Protein AF-A0A183KCW8-F1 (afdb_monomer_lite)

Secondary structure (DSSP, 8-state):
-HHHH-TT--SPP---SEEEGGGHHHHHHHTT----HHHHHHHHHHHHTTTHHHHS----EEEHHHHHHHHHHHS-SSPPPHHHHHHHHHHHHHHHHHHHTTS----------------EEHHHHHHHHHHSSS---HHHHHHHHHHHTTSSPSS-TTT--S---HHHHHHHHHHHHTSEE-HHHIIIIIS------TT---TTTHHHHHHHHHHHS-TTSHHHHHHTTSS--------

Structure (mmCIF, N/CA/C/O backbone):
data_AF-A0A183KCW8-F1
#
_entry.id   AF-A0A183KCW8-F1
#
loop_
_atom_site.group_PDB
_atom_site.id
_atom_site.type_symbol
_atom_site.label_atom_id
_atom_site.label_alt_id
_atom_site.label_comp_id
_atom_site.label_asym_id
_atom_site.label_entity_id
_atom_site.label_seq_id
_atom_site.pdbx_PDB_ins_code
_atom_site.Cartn_x
_atom_site.Cartn_y
_atom_site.Cartn_z
_atom_site.occupancy
_atom_site.B_iso_or_equiv
_atom_site.auth_seq_id
_atom_site.auth_comp_id
_atom_site.auth_asym_id
_atom_site.auth_atom_id
_atom_site.pdbx_PDB_model_num
ATOM 1 N N . MET A 1 1 ? -5.540 -12.706 14.000 1.00 61.19 1 MET A N 1
ATOM 2 C CA . MET A 1 1 ? -5.312 -13.917 14.833 1.00 61.19 1 MET A CA 1
ATOM 3 C C . MET A 1 1 ? -3.946 -14.545 14.579 1.00 61.19 1 MET A C 1
ATOM 5 O O . MET A 1 1 ? -3.167 -14.569 15.515 1.00 61.19 1 MET A O 1
ATOM 9 N N . ILE A 1 2 ? -3.609 -14.990 13.356 1.00 74.81 2 ILE A N 1
ATOM 10 C CA . ILE A 1 2 ? -2.246 -15.496 13.066 1.00 74.81 2 ILE A CA 1
ATOM 11 C C . ILE A 1 2 ? -1.206 -14.371 13.166 1.00 74.81 2 ILE A C 1
ATOM 13 O O . ILE A 1 2 ? -0.212 -14.546 13.854 1.00 74.81 2 ILE A O 1
ATOM 17 N N . ARG A 1 3 ? -1.480 -13.188 12.604 1.00 74.12 3 ARG A N 1
ATOM 18 C CA . ARG A 1 3 ? -0.583 -12.019 12.719 1.00 74.12 3 ARG A CA 1
ATOM 19 C C . ARG A 1 3 ? -0.443 -11.489 14.151 1.00 74.12 3 ARG A C 1
ATOM 21 O O . ARG A 1 3 ? 0.625 -11.071 14.566 1.00 74.12 3 ARG A O 1
ATOM 28 N N . THR A 1 4 ? -1.521 -11.567 14.928 1.00 74.69 4 THR A N 1
ATOM 29 C CA . THR A 1 4 ? -1.576 -11.028 16.295 1.00 74.69 4 THR A CA 1
ATOM 30 C C . THR A 1 4 ? -0.976 -11.972 17.346 1.00 74.69 4 THR A C 1
ATOM 32 O O . THR A 1 4 ? -0.390 -11.506 18.316 1.00 74.69 4 THR A O 1
ATOM 35 N N . GLN A 1 5 ? -1.142 -13.293 17.193 1.00 77.94 5 GLN A N 1
ATOM 36 C CA . GLN A 1 5 ? -0.618 -14.293 18.139 1.00 77.94 5 GLN A CA 1
ATOM 37 C C . GLN A 1 5 ? 0.675 -14.961 17.645 1.00 77.94 5 GLN A C 1
ATOM 39 O O . GLN A 1 5 ? 1.424 -15.497 18.451 1.00 77.94 5 GLN A O 1
ATOM 44 N N . GLY A 1 6 ? 0.966 -14.901 16.346 1.00 77.81 6 GLY A N 1
ATOM 45 C CA . GLY A 1 6 ? 2.076 -15.598 15.706 1.00 77.81 6 GLY A CA 1
ATOM 46 C C . GLY A 1 6 ? 1.709 -17.020 15.274 1.00 77.81 6 GLY A C 1
ATOM 47 O O . GLY A 1 6 ? 0.895 -17.704 15.901 1.00 77.81 6 GLY A O 1
ATOM 48 N N . ILE A 1 7 ? 2.337 -17.488 14.193 1.00 77.75 7 ILE A N 1
ATOM 49 C CA . ILE A 1 7 ? 2.096 -18.824 13.625 1.00 77.75 7 ILE A CA 1
ATOM 50 C C . ILE A 1 7 ? 2.566 -19.960 14.551 1.00 77.75 7 ILE A C 1
ATOM 52 O O . ILE A 1 7 ? 1.948 -21.021 14.584 1.00 77.75 7 ILE A O 1
ATOM 56 N N . CYS A 1 8 ? 3.601 -19.706 15.358 1.00 78.88 8 CYS A N 1
ATOM 57 C CA . CYS A 1 8 ? 4.202 -20.667 16.289 1.00 78.88 8 CYS A CA 1
ATOM 58 C C . CYS A 1 8 ? 3.611 -20.622 17.711 1.00 78.88 8 CYS A C 1
ATOM 60 O O . CYS A 1 8 ? 4.167 -21.231 18.626 1.00 78.88 8 CYS A O 1
ATOM 62 N N . CYS A 1 9 ? 2.528 -19.873 17.936 1.00 81.50 9 CYS A N 1
ATOM 63 C CA . CYS A 1 9 ? 1.908 -19.775 19.254 1.00 81.50 9 CYS A CA 1
ATOM 64 C C . CYS A 1 9 ? 1.233 -21.097 19.643 1.00 81.50 9 CYS A C 1
ATOM 66 O O . CYS A 1 9 ? 0.397 -21.613 18.901 1.00 81.50 9 CYS A O 1
ATOM 68 N N . MET A 1 10 ? 1.596 -21.623 20.817 1.00 86.06 10 MET A N 1
ATOM 69 C CA . MET A 1 10 ? 0.995 -22.830 21.402 1.00 86.06 10 MET A CA 1
ATOM 70 C C . MET A 1 10 ? -0.155 -22.514 22.368 1.00 86.06 10 MET A C 1
ATOM 72 O O . MET A 1 10 ? -0.809 -23.434 22.857 1.00 86.06 10 MET A O 1
ATOM 76 N N . ASP A 1 11 ? -0.397 -21.231 22.653 1.00 83.56 11 ASP A N 1
ATOM 77 C CA . ASP A 1 11 ? -1.509 -20.804 23.498 1.00 83.56 11 ASP A CA 1
ATOM 78 C C . ASP A 1 11 ? -2.847 -20.964 22.763 1.00 83.56 11 ASP A C 1
ATOM 80 O O . ASP A 1 11 ? -2.920 -20.986 21.530 1.00 83.56 11 ASP A O 1
ATOM 84 N N . GLU A 1 12 ? -3.939 -21.036 23.528 1.00 85.19 12 GLU A N 1
ATOM 85 C CA . GLU A 1 12 ? -5.281 -21.066 22.953 1.00 85.19 12 GLU A CA 1
ATOM 86 C C . GLU A 1 12 ? -5.525 -19.843 22.060 1.00 85.19 12 GLU A C 1
ATOM 88 O O . GLU A 1 12 ? -5.305 -18.680 22.432 1.00 85.19 12 GLU A O 1
ATOM 93 N N . ARG A 1 13 ? -6.001 -20.111 20.843 1.00 82.50 13 ARG A N 1
ATOM 94 C CA . ARG A 1 13 ? -6.244 -19.052 19.874 1.00 82.50 13 ARG A CA 1
ATOM 95 C C . ARG A 1 13 ? -7.461 -18.225 20.266 1.00 82.50 13 ARG A C 1
ATOM 97 O O . ARG A 1 13 ? -8.570 -18.743 20.390 1.00 82.50 13 ARG A O 1
ATOM 104 N N . LYS A 1 14 ? -7.254 -16.917 20.411 1.00 77.31 14 LYS A N 1
ATOM 105 C CA . LYS A 1 14 ? -8.317 -15.973 20.758 1.00 77.31 14 LYS A CA 1
ATOM 106 C C . LYS A 1 14 ? -9.062 -15.587 19.489 1.00 77.31 14 LYS A C 1
ATOM 108 O O . LYS A 1 14 ? -8.559 -14.815 18.674 1.00 77.31 14 LYS A 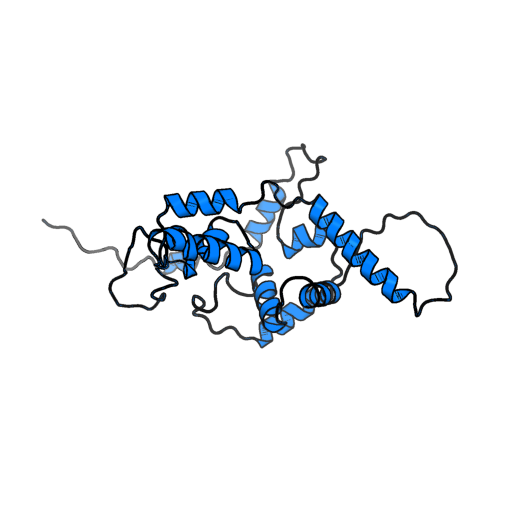O 1
ATOM 113 N N . THR A 1 15 ? -10.260 -16.138 19.330 1.00 79.50 15 TH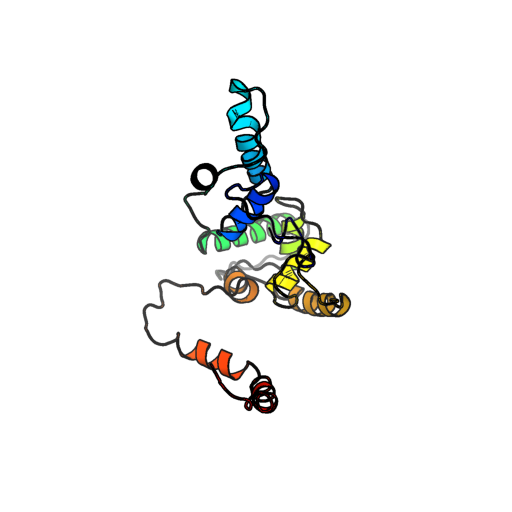R A N 1
ATOM 114 C CA . THR A 1 15 ? -11.204 -15.707 18.297 1.00 79.50 15 THR A CA 1
ATOM 115 C C . THR A 1 15 ? -12.071 -14.589 18.870 1.00 79.50 15 THR A C 1
ATOM 117 O O . THR A 1 15 ? -12.615 -14.719 19.964 1.00 79.50 15 THR A O 1
ATOM 120 N N . SER A 1 16 ? -12.152 -13.468 18.158 1.00 78.56 16 SER A N 1
ATOM 121 C CA . SER A 1 16 ? -13.053 -12.360 18.478 1.00 78.56 16 SER A CA 1
ATOM 122 C C . SER A 1 16 ? -13.920 -12.054 17.262 1.00 78.56 16 SER A C 1
ATOM 124 O O . SER A 1 16 ? -13.516 -12.323 16.130 1.00 78.56 16 SER A O 1
ATOM 126 N N . PHE A 1 17 ? -15.100 -11.484 17.503 1.00 84.69 17 PHE A N 1
ATOM 127 C CA . PHE A 1 17 ? -15.945 -10.889 16.462 1.00 84.69 17 PHE A CA 1
ATOM 128 C C . PHE A 1 17 ? -15.540 -9.441 16.138 1.00 84.69 17 PHE A C 1
ATOM 130 O O . PHE A 1 17 ? -16.105 -8.836 15.230 1.00 84.69 17 PHE A O 1
ATOM 137 N N . THR A 1 18 ? -14.557 -8.908 16.868 1.00 88.81 18 THR A N 1
ATOM 138 C CA . THR A 1 18 ? -13.999 -7.567 16.697 1.00 88.81 18 THR A CA 1
ATOM 139 C C . THR A 1 18 ? -12.640 -7.610 16.003 1.00 88.81 18 THR A C 1
ATOM 141 O O . THR A 1 18 ? -11.880 -8.578 16.117 1.00 88.81 18 THR A O 1
ATOM 144 N N . ILE A 1 19 ? -12.327 -6.540 15.277 1.00 89.25 19 ILE A N 1
ATOM 145 C CA . ILE A 1 19 ? -11.052 -6.335 14.591 1.00 89.25 19 ILE A CA 1
ATOM 146 C C . ILE A 1 19 ? -10.304 -5.214 15.326 1.00 89.25 19 ILE A C 1
ATOM 148 O O . ILE A 1 19 ? -10.856 -4.122 15.475 1.00 89.25 19 ILE A O 1
ATOM 152 N N . PRO A 1 20 ? -9.062 -5.430 15.791 1.00 90.38 20 PRO A N 1
ATOM 153 C CA . PRO A 1 20 ? -8.268 -4.360 16.385 1.00 90.38 20 PRO A CA 1
ATOM 154 C C . PRO A 1 20 ? -7.847 -3.344 15.314 1.00 90.38 20 PRO A C 1
ATOM 156 O O . PRO A 1 20 ? -7.546 -3.713 14.177 1.00 90.38 20 PRO A O 1
ATOM 159 N N . ILE A 1 21 ? -7.767 -2.061 15.682 1.00 91.12 21 ILE A N 1
ATOM 160 C CA . ILE A 1 21 ? -7.476 -0.975 14.725 1.00 91.12 21 ILE A CA 1
ATOM 161 C C . ILE A 1 21 ? -6.137 -1.132 13.991 1.00 91.12 21 ILE A C 1
ATOM 163 O O . ILE A 1 21 ? -5.998 -0.686 12.858 1.00 91.12 21 ILE A O 1
ATOM 167 N N . THR A 1 22 ? -5.165 -1.806 14.608 1.00 88.88 22 THR A N 1
ATOM 168 C CA . THR A 1 22 ? -3.847 -2.074 14.018 1.00 88.88 22 THR A CA 1
ATOM 169 C C . THR A 1 22 ? -3.903 -3.064 12.856 1.00 88.88 22 THR A C 1
ATOM 171 O O . THR A 1 22 ? -2.984 -3.099 12.048 1.00 88.88 22 THR A O 1
ATOM 174 N N . GLU A 1 23 ? -4.960 -3.877 12.764 1.00 89.56 23 GLU A N 1
ATOM 175 C CA . GLU A 1 23 ? -5.100 -4.906 11.726 1.00 89.56 23 GLU A CA 1
ATOM 176 C C . GLU A 1 23 ? -5.901 -4.422 10.507 1.00 89.56 23 GLU A C 1
ATOM 178 O O . GLU A 1 23 ? -5.877 -5.065 9.459 1.00 89.56 23 GLU A O 1
ATOM 183 N N . ILE A 1 24 ? -6.575 -3.269 10.608 1.00 91.44 24 ILE A N 1
ATOM 184 C CA . ILE A 1 24 ? -7.376 -2.668 9.529 1.00 91.44 24 ILE A CA 1
ATOM 185 C C . ILE A 1 24 ? -6.641 -2.625 8.181 1.00 91.44 24 ILE A C 1
ATOM 187 O O . ILE A 1 24 ? -7.209 -3.138 7.214 1.00 91.44 24 ILE A O 1
ATOM 191 N N . PRO A 1 25 ? -5.409 -2.080 8.064 1.00 92.25 25 PRO A N 1
ATOM 192 C CA . PRO A 1 25 ? -4.727 -2.016 6.770 1.00 92.25 25 PRO A CA 1
ATOM 193 C C . PRO A 1 25 ? -4.501 -3.400 6.155 1.00 92.25 25 PRO A C 1
ATOM 195 O O . PRO A 1 25 ? -4.620 -3.566 4.942 1.00 92.25 25 PRO A O 1
ATOM 198 N N . PHE A 1 26 ? -4.239 -4.420 6.973 1.00 89.38 26 PHE A N 1
ATOM 199 C CA . PHE A 1 26 ? -4.040 -5.781 6.481 1.00 89.38 26 PHE A CA 1
ATOM 200 C C . PHE A 1 26 ? -5.347 -6.411 5.997 1.00 89.38 26 PHE A C 1
ATOM 202 O O . PHE A 1 26 ? -5.348 -7.065 4.956 1.00 89.38 26 PHE A O 1
ATOM 209 N N . VAL A 1 27 ? -6.465 -6.184 6.696 1.00 90.56 27 VAL A N 1
ATOM 210 C CA . VAL A 1 27 ? -7.783 -6.667 6.246 1.00 90.56 27 VAL A CA 1
ATOM 211 C C . VAL A 1 27 ? -8.207 -5.964 4.952 1.00 90.56 27 VAL A C 1
ATOM 213 O O . VAL A 1 27 ? -8.696 -6.624 4.038 1.00 90.56 27 VAL A O 1
ATOM 216 N N . MET A 1 28 ? -7.961 -4.656 4.824 1.00 91.69 28 MET A N 1
ATOM 217 C CA . MET A 1 28 ? -8.212 -3.900 3.587 1.00 91.69 28 MET A CA 1
ATOM 218 C C . MET A 1 28 ? -7.456 -4.503 2.395 1.00 91.69 28 MET A C 1
ATOM 220 O O . MET A 1 28 ? -8.064 -4.820 1.367 1.00 91.69 28 MET A O 1
ATOM 224 N N . ARG A 1 29 ? -6.150 -4.746 2.574 1.00 90.38 29 ARG A N 1
ATOM 225 C CA . ARG A 1 29 ? -5.271 -5.352 1.561 1.00 90.38 29 ARG A CA 1
ATOM 226 C C . ARG A 1 29 ? -5.705 -6.777 1.209 1.00 90.38 29 ARG A C 1
ATOM 228 O O . ARG A 1 29 ? -5.719 -7.128 0.035 1.00 90.38 29 ARG A O 1
ATOM 235 N N . ALA A 1 30 ? -6.151 -7.567 2.188 1.00 88.75 30 ALA A N 1
ATOM 236 C CA . ALA A 1 30 ? -6.654 -8.925 1.961 1.00 88.75 30 ALA A CA 1
ATOM 237 C C . ALA A 1 30 ? -7.941 -8.972 1.113 1.00 88.75 30 ALA A C 1
ATOM 239 O O . ALA A 1 30 ? -8.178 -9.950 0.409 1.00 88.75 30 ALA A O 1
ATOM 240 N N . ILE A 1 31 ? -8.764 -7.919 1.156 1.00 89.38 31 ILE A N 1
ATOM 241 C CA . ILE A 1 31 ? -9.984 -7.787 0.336 1.00 89.38 31 ILE A CA 1
ATOM 242 C C . ILE A 1 31 ? -9.667 -7.180 -1.051 1.00 89.38 31 ILE A C 1
ATOM 244 O O . ILE A 1 31 ? -10.536 -7.104 -1.920 1.00 89.38 31 ILE A O 1
ATOM 248 N N . GLY A 1 32 ? -8.416 -6.773 -1.295 1.00 87.50 32 GLY A N 1
ATOM 249 C CA . GLY A 1 32 ? -7.961 -6.212 -2.569 1.00 87.50 32 GLY A CA 1
ATOM 250 C C . GLY A 1 32 ? -8.066 -4.689 -2.666 1.00 87.50 32 GLY A C 1
ATOM 251 O O . GLY A 1 32 ? -8.129 -4.154 -3.772 1.00 87.50 32 GLY A O 1
ATOM 252 N N . PHE A 1 33 ? -8.114 -3.978 -1.534 1.00 89.62 33 PHE A N 1
ATOM 253 C CA . PHE A 1 33 ? -7.937 -2.525 -1.492 1.00 89.62 33 PHE A CA 1
ATOM 254 C C . PHE A 1 33 ? -6.566 -2.180 -0.899 1.00 89.62 33 PHE A C 1
ATOM 256 O O . PHE A 1 33 ? -6.250 -2.589 0.215 1.00 89.62 33 PHE A O 1
ATOM 263 N N . TYR A 1 34 ? -5.762 -1.422 -1.645 1.00 89.56 34 TYR A N 1
ATOM 264 C CA . TYR A 1 34 ? -4.387 -1.070 -1.285 1.00 89.56 34 TYR A CA 1
ATOM 265 C C . TYR A 1 34 ? -4.287 0.436 -0.989 1.00 89.56 34 TYR A C 1
ATOM 267 O O . TYR A 1 34 ? -3.944 1.200 -1.889 1.00 89.56 34 TYR A O 1
ATOM 275 N N . PRO A 1 35 ? -4.642 0.873 0.234 1.00 90.69 35 PRO A N 1
ATOM 276 C CA . PRO A 1 35 ? -4.534 2.271 0.644 1.00 90.69 35 PRO A CA 1
ATOM 277 C C . PRO A 1 35 ? -3.069 2.695 0.812 1.00 90.69 35 PRO A C 1
ATOM 279 O O . PRO A 1 35 ? -2.234 1.889 1.238 1.00 90.69 35 PRO A O 1
ATOM 282 N N . THR A 1 36 ? -2.801 3.970 0.542 1.00 90.69 36 THR A N 1
ATOM 283 C CA . THR A 1 36 ? -1.556 4.665 0.917 1.00 90.69 36 THR A CA 1
ATOM 284 C C . THR A 1 36 ? -1.422 4.739 2.442 1.00 90.69 36 THR A C 1
ATOM 286 O O . THR A 1 36 ? -2.424 4.726 3.157 1.00 90.69 36 THR A O 1
ATOM 289 N N . GLU A 1 37 ? -0.212 4.843 2.979 1.00 90.75 37 GLU A N 1
ATOM 290 C CA . GLU A 1 37 ? 0.047 5.016 4.414 1.00 90.75 37 GLU A CA 1
ATOM 291 C C . GLU A 1 37 ? -0.654 6.263 4.983 1.00 90.75 37 GLU A C 1
ATOM 293 O O . GLU A 1 37 ? -1.192 6.222 6.090 1.00 90.75 37 GLU A O 1
ATOM 298 N N . ALA A 1 38 ? -0.763 7.342 4.200 1.00 91.25 38 ALA A N 1
ATOM 299 C CA . ALA A 1 38 ? -1.553 8.513 4.589 1.00 91.25 38 ALA A CA 1
ATOM 300 C C . ALA A 1 38 ? -3.060 8.196 4.710 1.00 91.25 38 ALA A C 1
ATOM 302 O O . ALA A 1 38 ? -3.727 8.638 5.648 1.00 91.25 38 ALA A O 1
ATOM 303 N N . GLU A 1 39 ? -3.618 7.416 3.780 1.00 91.94 39 GLU A N 1
ATOM 304 C CA . GLU A 1 39 ? -5.007 6.945 3.861 1.00 91.94 39 GLU A CA 1
ATOM 305 C C . GLU A 1 39 ? -5.208 5.963 5.019 1.00 91.94 39 GLU A C 1
ATOM 307 O O . GLU A 1 39 ? -6.230 6.029 5.702 1.00 91.94 39 GLU A O 1
ATOM 312 N N . VAL A 1 40 ? -4.235 5.088 5.288 1.00 93.31 40 VAL A N 1
ATOM 313 C CA . VAL A 1 40 ? -4.247 4.184 6.446 1.00 93.31 40 VAL A CA 1
ATOM 314 C C . VAL A 1 40 ? -4.304 4.979 7.745 1.00 93.31 40 VAL A C 1
ATOM 316 O O . VAL A 1 40 ? -5.152 4.691 8.592 1.00 93.31 40 VAL A O 1
ATOM 319 N N . GLU A 1 41 ? -3.465 6.003 7.898 1.00 93.06 41 GLU A N 1
ATOM 320 C CA . GLU A 1 41 ? -3.490 6.871 9.075 1.00 93.06 41 GLU A CA 1
ATOM 321 C C . GLU A 1 41 ? -4.848 7.569 9.222 1.00 93.06 41 GLU A C 1
ATOM 323 O O . GLU A 1 41 ? -5.422 7.586 10.315 1.00 93.06 41 GLU A O 1
ATOM 328 N N . ASN A 1 42 ? -5.410 8.082 8.125 1.00 93.00 42 ASN A N 1
ATOM 329 C CA . ASN A 1 42 ? -6.733 8.703 8.131 1.00 93.00 42 ASN A CA 1
ATOM 330 C C . ASN A 1 42 ? -7.834 7.719 8.551 1.00 93.00 42 ASN A C 1
ATOM 332 O O . ASN A 1 42 ? -8.650 8.061 9.407 1.00 93.00 42 ASN A O 1
ATOM 336 N N . MET A 1 43 ? -7.832 6.492 8.023 1.00 93.00 43 MET A N 1
ATOM 337 C CA . MET A 1 43 ? -8.782 5.437 8.398 1.00 93.00 43 MET A CA 1
ATOM 338 C C . MET A 1 43 ? -8.673 5.050 9.876 1.00 93.00 43 MET A C 1
ATOM 340 O O . MET A 1 43 ? -9.684 4.913 10.568 1.00 93.00 43 MET A O 1
ATOM 344 N N . ILE A 1 44 ? -7.445 4.890 10.379 1.00 93.19 44 ILE A N 1
ATOM 345 C CA . ILE A 1 44 ? -7.199 4.569 11.789 1.00 93.19 44 ILE A CA 1
ATOM 346 C C . ILE A 1 44 ? -7.681 5.718 12.677 1.00 93.19 44 ILE A C 1
ATOM 348 O O . ILE A 1 44 ? -8.338 5.472 13.689 1.00 93.19 44 ILE A O 1
ATOM 352 N N . ASN A 1 45 ? -7.393 6.965 12.302 1.00 92.38 45 ASN A N 1
ATOM 353 C CA . ASN A 1 45 ? -7.821 8.141 13.050 1.00 92.38 45 ASN A CA 1
ATOM 354 C C . ASN A 1 45 ? -9.348 8.296 13.042 1.00 92.38 45 ASN A C 1
ATOM 356 O O . ASN A 1 45 ? -9.930 8.513 14.105 1.00 92.38 45 ASN A O 1
ATOM 360 N N . GLU A 1 46 ? -10.015 8.113 11.902 1.00 91.81 46 GLU A N 1
ATOM 361 C CA . GLU A 1 46 ? -11.482 8.153 11.801 1.00 91.81 46 GLU A CA 1
ATOM 362 C C . GLU A 1 46 ? -12.138 7.227 12.833 1.00 91.81 46 GLU A C 1
ATOM 364 O O . GLU A 1 46 ? -13.024 7.639 13.584 1.00 91.81 46 GLU A O 1
ATOM 369 N N . ILE A 1 47 ? -11.640 5.997 12.946 1.00 91.75 47 ILE A N 1
ATOM 370 C CA . ILE A 1 47 ? -12.157 5.026 13.910 1.00 91.75 47 ILE A CA 1
ATOM 371 C C . ILE A 1 47 ? -11.763 5.375 15.336 1.00 91.75 47 ILE A C 1
ATOM 373 O O . ILE A 1 47 ? -12.615 5.371 16.229 1.00 91.75 47 ILE A O 1
ATOM 377 N N . LYS A 1 48 ? -10.486 5.685 15.564 1.00 91.06 48 LYS A N 1
ATOM 378 C CA . LYS A 1 48 ? -9.949 5.993 16.892 1.00 91.06 48 LYS A CA 1
ATOM 379 C C . LYS A 1 48 ? -10.728 7.125 17.558 1.00 91.06 48 LYS A C 1
ATOM 381 O O . LYS A 1 48 ? -10.988 7.051 18.761 1.00 91.06 48 LYS A O 1
ATOM 386 N N . TYR A 1 49 ? -11.121 8.132 16.776 1.00 90.81 49 TYR A N 1
ATOM 387 C CA . TYR A 1 49 ? -11.865 9.303 17.236 1.00 90.81 49 TYR A CA 1
ATOM 388 C C . TYR A 1 49 ? -13.388 9.203 17.041 1.00 90.81 49 TYR A C 1
ATOM 390 O O . TYR A 1 49 ? -14.097 10.117 17.455 1.00 90.81 49 TYR A O 1
ATOM 398 N N . SER A 1 50 ? -13.912 8.098 16.497 1.00 87.56 50 SER A N 1
ATOM 399 C CA . SER A 1 50 ? -15.336 7.939 16.143 1.00 87.56 50 SER A CA 1
ATOM 400 C C . SER A 1 50 ? -16.317 8.240 17.283 1.00 87.56 50 SER A C 1
ATOM 402 O O . SER A 1 50 ? -17.344 8.873 17.060 1.00 87.56 50 SER A O 1
ATOM 404 N N . ARG A 1 51 ? -15.997 7.819 18.513 1.00 85.44 51 ARG A N 1
ATOM 405 C CA . ARG A 1 51 ? -16.818 8.055 19.718 1.00 85.44 51 A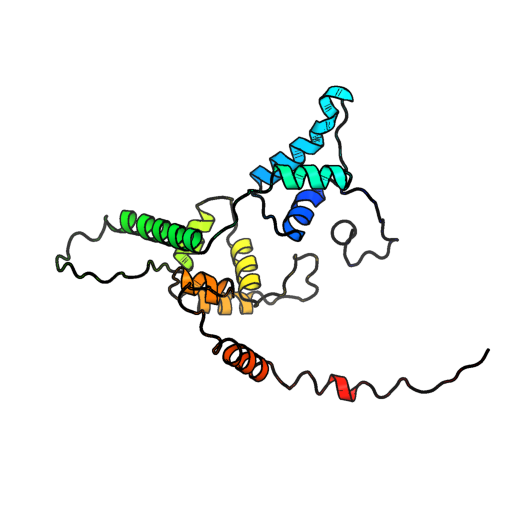RG A CA 1
ATOM 406 C C . ARG A 1 51 ? -16.222 9.090 20.666 1.00 85.44 51 ARG A C 1
ATOM 408 O O . ARG A 1 51 ? -16.827 9.410 21.684 1.00 85.44 51 ARG A O 1
ATOM 415 N N . PHE A 1 52 ? -15.058 9.644 20.336 1.00 88.44 52 PHE A N 1
ATOM 416 C CA . PHE A 1 52 ? -14.285 10.468 21.261 1.00 88.44 52 PHE A CA 1
ATOM 417 C C . PHE A 1 52 ? -15.033 11.740 21.687 1.00 88.44 52 PHE A C 1
ATOM 419 O O . PHE A 1 52 ? -14.950 12.137 22.845 1.00 88.44 52 PHE A O 1
ATOM 426 N N . CYS A 1 53 ? -15.807 12.352 20.786 1.00 82.38 53 CYS A N 1
ATOM 427 C CA . CYS A 1 53 ? -16.608 13.539 21.101 1.00 82.38 53 CYS A CA 1
ATOM 428 C C . CYS A 1 53 ? -17.739 13.264 22.105 1.00 82.38 53 CYS A C 1
ATOM 430 O O . CYS A 1 53 ? -18.085 14.155 22.878 1.00 82.38 53 CYS A O 1
ATOM 432 N N . ASP A 1 54 ? -18.290 12.047 22.102 1.00 85.94 54 ASP A N 1
ATOM 433 C CA . ASP A 1 54 ? -19.453 11.685 22.916 1.00 85.94 54 ASP A CA 1
ATOM 434 C C . ASP A 1 54 ? -19.049 11.020 24.240 1.00 85.94 54 ASP A C 1
ATOM 436 O O . ASP A 1 54 ? -19.633 11.312 25.284 1.00 85.94 54 ASP A O 1
ATOM 440 N N . THR A 1 55 ? -18.050 10.129 24.218 1.00 85.44 55 THR A N 1
ATOM 441 C CA . THR A 1 55 ? -17.622 9.345 25.392 1.00 85.44 55 THR A CA 1
ATOM 442 C C . THR A 1 55 ? -16.303 9.812 26.002 1.00 85.44 55 THR A C 1
ATOM 444 O O . THR A 1 55 ? -16.024 9.485 27.153 1.00 85.44 55 THR A O 1
ATOM 447 N N . GLY A 1 56 ? -15.479 10.563 25.265 1.00 86.56 56 GLY A N 1
ATOM 448 C CA . GLY A 1 56 ? -14.115 10.917 25.677 1.00 86.56 56 GLY A CA 1
ATOM 449 C C . GLY A 1 56 ? -13.112 9.758 25.618 1.00 86.56 56 GLY A C 1
ATOM 450 O O . GLY A 1 56 ? -11.960 9.932 26.015 1.00 86.56 56 GLY A O 1
ATOM 451 N N . GLU A 1 57 ? -13.521 8.584 25.126 1.00 87.50 57 GLU A N 1
ATOM 452 C CA . GLU A 1 57 ? -12.687 7.380 25.057 1.00 87.50 57 GLU A CA 1
ATOM 453 C C . GLU A 1 57 ? -12.255 7.062 23.622 1.00 87.50 57 GLU A C 1
ATOM 455 O O . GLU A 1 57 ? -12.980 7.315 22.656 1.00 87.50 57 GLU A O 1
ATOM 460 N N . TYR A 1 58 ? -11.061 6.478 23.487 1.00 88.75 58 TYR A N 1
ATOM 461 C CA . TYR A 1 58 ? -10.555 5.998 22.203 1.00 88.75 58 TYR A CA 1
ATOM 462 C C . TYR A 1 58 ? -11.105 4.618 21.880 1.00 88.75 58 TYR A C 1
ATOM 464 O O . TYR A 1 58 ? -11.087 3.716 22.716 1.00 88.75 58 TYR A O 1
ATOM 472 N N . THR A 1 59 ? -11.521 4.439 20.630 1.00 87.56 59 THR A N 1
ATOM 473 C CA . THR A 1 59 ? -11.942 3.129 20.131 1.00 87.56 59 THR A CA 1
ATOM 474 C C . THR A 1 59 ? -10.718 2.351 19.651 1.00 87.56 59 THR A C 1
ATOM 476 O O . THR A 1 59 ? -9.988 2.815 18.777 1.00 87.56 59 THR A O 1
ATOM 479 N N . THR A 1 60 ? -10.474 1.178 20.239 1.00 89.25 60 THR A N 1
ATOM 480 C CA . THR A 1 60 ? -9.335 0.298 19.908 1.00 89.25 60 THR A CA 1
ATOM 481 C C . THR A 1 60 ? -9.720 -0.881 19.021 1.00 89.25 60 THR A C 1
ATOM 483 O O . THR A 1 60 ? -8.850 -1.520 18.429 1.00 89.25 60 THR A O 1
ATOM 486 N N . GLU A 1 61 ? -11.015 -1.171 18.923 1.00 91.31 61 GLU A N 1
ATOM 487 C CA . GLU A 1 61 ? -11.564 -2.322 18.218 1.00 91.31 61 GLU A CA 1
ATOM 488 C C . GLU A 1 61 ? -12.846 -1.928 17.486 1.00 91.31 61 GLU A C 1
ATOM 490 O O . GLU A 1 61 ? -13.597 -1.073 17.960 1.00 91.31 61 GLU A O 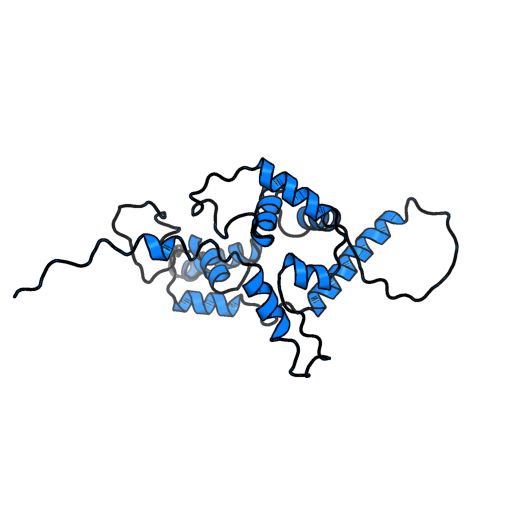1
ATOM 495 N N . ILE A 1 62 ? -13.100 -2.558 16.341 1.00 91.50 62 ILE A N 1
ATOM 496 C CA . ILE A 1 62 ? -14.292 -2.324 15.524 1.00 91.50 62 ILE A CA 1
ATOM 497 C C . ILE A 1 62 ? -15.038 -3.616 15.228 1.00 91.50 62 ILE A C 1
ATOM 499 O O . ILE A 1 62 ? -14.440 -4.682 15.088 1.00 91.50 62 ILE A O 1
ATOM 503 N N . ASP A 1 63 ? -16.348 -3.484 15.067 1.00 92.81 63 ASP A N 1
ATOM 504 C CA . ASP A 1 63 ? -17.210 -4.547 14.562 1.00 92.81 63 ASP A CA 1
ATOM 505 C C . ASP A 1 63 ? -17.146 -4.629 13.031 1.00 92.81 63 ASP A C 1
ATOM 507 O O . ASP A 1 63 ? -16.763 -3.671 12.348 1.00 92.81 63 ASP A O 1
ATOM 511 N N . LEU A 1 64 ? -17.583 -5.766 12.482 1.00 91.69 64 LEU A N 1
ATOM 512 C CA . LEU A 1 64 ? -17.623 -5.995 11.036 1.00 91.69 64 LEU A CA 1
ATOM 513 C C . LEU A 1 64 ? -18.463 -4.944 10.292 1.00 91.69 64 LEU A C 1
ATOM 515 O O . LEU A 1 64 ? -18.048 -4.476 9.236 1.00 91.69 64 LEU A O 1
ATOM 519 N N . ASP A 1 65 ? -19.605 -4.537 10.845 1.00 92.69 65 ASP A N 1
ATOM 520 C CA . ASP A 1 65 ? -20.493 -3.557 10.205 1.00 92.69 65 ASP A CA 1
ATOM 521 C C . ASP A 1 65 ? -19.804 -2.192 10.051 1.00 92.69 65 ASP A C 1
ATOM 523 O O . ASP A 1 65 ? -19.827 -1.584 8.978 1.00 92.69 65 ASP A O 1
ATOM 527 N N . THR A 1 66 ? -19.107 -1.752 11.101 1.00 91.81 66 THR A N 1
ATOM 528 C CA . THR A 1 66 ? -18.299 -0.525 11.094 1.00 91.81 66 THR A CA 1
ATOM 529 C C . THR A 1 66 ? -17.135 -0.638 10.109 1.00 91.81 66 THR A C 1
ATOM 531 O O . THR A 1 66 ? -16.831 0.319 9.399 1.00 91.81 66 THR A O 1
ATOM 534 N N . PHE A 1 67 ? -16.503 -1.813 10.013 1.00 92.50 67 PHE A N 1
ATOM 535 C CA . PHE A 1 67 ? -15.453 -2.062 9.026 1.00 92.50 67 PHE A CA 1
ATOM 536 C C . PHE A 1 67 ? -15.977 -1.982 7.585 1.00 92.50 67 PHE A C 1
ATOM 538 O O . PHE A 1 67 ? -15.329 -1.371 6.738 1.00 92.50 67 PHE A O 1
ATOM 545 N N . ILE A 1 68 ? -17.155 -2.546 7.294 1.00 92.62 68 ILE A N 1
ATOM 546 C CA . ILE A 1 68 ? -17.778 -2.459 5.963 1.00 92.62 68 ILE A CA 1
ATOM 547 C C . ILE A 1 68 ? -18.078 -0.999 5.615 1.00 92.62 68 ILE A C 1
ATOM 549 O O . ILE A 1 68 ? -17.809 -0.571 4.492 1.00 92.62 68 ILE A O 1
ATOM 553 N N . GLN A 1 69 ? -18.585 -0.222 6.574 1.00 92.75 69 GLN A N 1
ATOM 554 C CA . GLN A 1 69 ? -18.814 1.207 6.382 1.00 92.75 69 GLN A CA 1
ATOM 555 C C . GLN A 1 69 ? -17.509 1.945 6.054 1.00 92.75 69 GLN A C 1
ATOM 557 O O . GLN A 1 69 ? -17.470 2.698 5.082 1.00 92.75 69 GLN A O 1
ATOM 562 N N . LEU A 1 70 ? -16.432 1.683 6.803 1.00 92.50 70 LEU A N 1
ATOM 563 C CA . LEU A 1 70 ? -15.110 2.246 6.525 1.00 92.50 70 LEU A CA 1
ATOM 564 C C . LEU A 1 70 ? -14.622 1.859 5.119 1.00 92.50 70 LEU A C 1
ATOM 566 O O . LEU A 1 70 ? -14.195 2.720 4.354 1.00 92.50 70 LEU A O 1
ATOM 570 N N . TYR A 1 71 ? -14.738 0.581 4.747 1.00 91.62 71 TYR A N 1
ATOM 571 C CA . TYR A 1 71 ? -14.342 0.081 3.428 1.00 91.62 71 TYR A CA 1
ATOM 572 C C . TYR A 1 71 ? -15.088 0.800 2.306 1.00 91.62 71 TYR A C 1
ATOM 574 O O . TYR A 1 71 ? -14.469 1.284 1.363 1.00 91.62 71 TYR A O 1
ATOM 582 N N . CYS A 1 72 ? -16.411 0.919 2.407 1.00 91.00 72 CYS A N 1
ATOM 583 C CA . CYS A 1 72 ? -17.210 1.613 1.402 1.00 91.00 72 CYS A CA 1
ATOM 584 C C . CYS A 1 72 ? -16.887 3.110 1.306 1.00 91.00 72 CYS A C 1
ATOM 586 O O . CYS A 1 72 ? -16.969 3.660 0.211 1.00 91.00 72 CYS A O 1
ATOM 588 N N . ASN A 1 73 ? -16.519 3.755 2.416 1.00 90.75 73 ASN A N 1
ATOM 589 C CA . ASN A 1 73 ? -16.195 5.182 2.444 1.00 90.75 73 ASN A CA 1
ATOM 590 C C . ASN A 1 73 ? -14.845 5.500 1.788 1.00 90.75 73 ASN A C 1
ATOM 592 O O . ASN A 1 73 ? -14.727 6.517 1.108 1.00 90.75 73 ASN A O 1
ATOM 596 N N . HIS A 1 74 ? -13.841 4.644 1.991 1.00 88.44 74 HIS A N 1
ATOM 597 C CA . HIS A 1 74 ? -12.474 4.880 1.509 1.00 88.44 74 HIS A CA 1
ATOM 598 C C . HIS A 1 74 ? -12.180 4.233 0.158 1.00 88.44 74 HIS A C 1
ATOM 600 O O . HIS A 1 74 ? -11.250 4.645 -0.531 1.00 88.44 74 HIS A O 1
ATOM 606 N N . ARG A 1 75 ?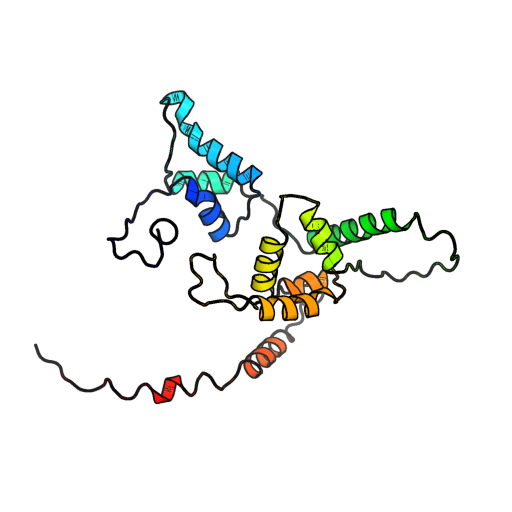 -12.962 3.233 -0.261 1.00 83.94 75 ARG A N 1
ATOM 607 C CA . ARG A 1 75 ? -12.719 2.542 -1.527 1.00 83.94 75 ARG A CA 1
ATOM 608 C C . ARG A 1 75 ? -12.989 3.473 -2.720 1.00 83.94 75 ARG A C 1
ATOM 610 O O . ARG A 1 75 ? -14.139 3.873 -2.929 1.00 83.94 75 ARG A O 1
ATOM 617 N N . PRO A 1 76 ? -11.990 3.739 -3.580 1.00 77.00 76 PRO A N 1
ATOM 618 C CA . PRO A 1 76 ? -12.200 4.504 -4.798 1.00 77.00 76 PRO A CA 1
ATOM 619 C C . PRO A 1 76 ? -13.153 3.759 -5.740 1.00 77.00 76 PRO A C 1
ATOM 621 O O . PRO A 1 76 ? -13.120 2.532 -5.872 1.00 77.00 76 PRO A O 1
ATOM 624 N N . PHE A 1 77 ? -14.028 4.510 -6.409 1.00 70.62 77 PHE A N 1
ATOM 625 C CA . PHE A 1 77 ? -15.019 3.939 -7.325 1.00 70.62 77 PHE A CA 1
ATOM 626 C C . PHE A 1 77 ? -14.394 3.431 -8.637 1.00 70.62 77 PHE A C 1
ATOM 628 O O . PHE A 1 77 ? -14.984 2.581 -9.303 1.00 70.62 77 PHE A O 1
ATOM 635 N N . GLN A 1 78 ? -13.212 3.941 -8.997 1.00 75.69 78 GLN A N 1
ATOM 636 C CA . GLN A 1 78 ? -12.505 3.640 -10.237 1.00 75.69 78 GLN A CA 1
ATOM 637 C C . GLN A 1 78 ? -11.289 2.754 -9.945 1.00 75.69 78 GLN A C 1
ATOM 639 O O . GLN A 1 78 ? -10.446 3.104 -9.124 1.00 75.69 78 GLN A O 1
ATOM 644 N N . GLY A 1 79 ? -11.214 1.602 -10.612 1.00 73.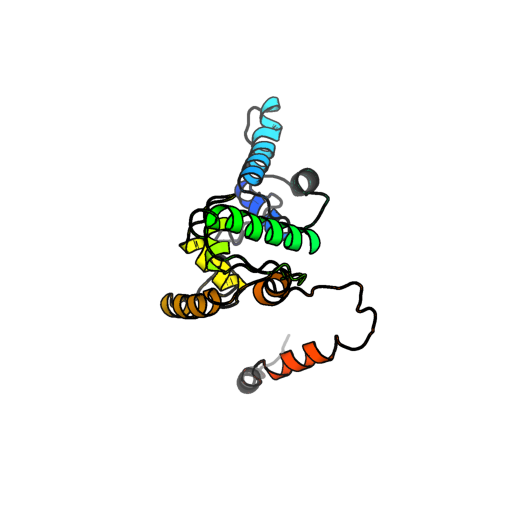75 79 GLY A N 1
ATOM 645 C CA . GLY A 1 79 ? -10.029 0.743 -10.585 1.00 73.75 79 GLY A CA 1
ATOM 646 C C . GLY A 1 79 ? -8.964 1.196 -11.585 1.00 73.75 79 GLY A C 1
ATOM 647 O O . GLY A 1 79 ? -9.250 1.987 -12.482 1.00 73.75 79 GLY A O 1
ATOM 648 N N . ILE A 1 80 ? -7.758 0.647 -11.446 1.00 83.31 80 ILE A N 1
ATOM 649 C CA . ILE A 1 80 ? -6.643 0.885 -12.369 1.00 83.31 80 ILE A CA 1
ATOM 650 C C . ILE A 1 80 ? -6.915 0.140 -13.680 1.00 83.31 80 ILE A C 1
ATOM 652 O O . ILE A 1 80 ? -7.129 -1.075 -13.690 1.00 83.31 80 ILE A O 1
ATOM 656 N N . LEU A 1 81 ? -6.906 0.869 -14.790 1.00 86.81 81 LEU A N 1
ATOM 657 C CA . LEU A 1 81 ? -7.052 0.341 -16.142 1.00 86.81 81 LEU A CA 1
ATOM 658 C C . LEU A 1 81 ? -5.686 0.261 -16.831 1.00 86.81 81 LEU A C 1
ATOM 660 O O . LEU A 1 81 ? -4.753 0.989 -16.499 1.00 86.81 81 LEU A O 1
ATOM 664 N N . TYR A 1 82 ? -5.585 -0.556 -17.882 1.00 86.38 82 TYR A N 1
ATOM 665 C CA . TYR A 1 82 ? -4.374 -0.606 -18.716 1.00 86.38 82 TYR A CA 1
ATOM 666 C C . TYR A 1 82 ? -3.991 0.775 -19.282 1.00 86.38 82 TYR A C 1
ATOM 668 O O . TYR A 1 82 ? -2.815 1.122 -19.339 1.00 86.38 82 TYR A O 1
ATOM 676 N N . LYS A 1 83 ? -4.991 1.598 -19.630 1.00 87.06 83 LYS A N 1
ATOM 677 C CA . LYS A 1 83 ? -4.788 2.978 -20.099 1.00 87.06 83 LYS A CA 1
ATOM 678 C C . LYS A 1 83 ? -4.087 3.855 -19.059 1.00 87.06 83 LYS A C 1
ATOM 680 O O . LYS A 1 83 ? -3.295 4.715 -19.429 1.00 87.06 83 LYS A O 1
ATOM 685 N N . ASP A 1 84 ? -4.348 3.617 -17.774 1.00 88.88 84 ASP A N 1
ATOM 686 C CA . ASP A 1 84 ? -3.712 4.364 -16.691 1.00 88.88 84 ASP A CA 1
ATOM 687 C C . ASP A 1 84 ? -2.229 3.984 -16.597 1.00 88.88 84 ASP A C 1
ATOM 689 O O . ASP A 1 84 ? -1.376 4.868 -16.519 1.00 88.88 84 ASP A O 1
ATOM 693 N N . VAL A 1 85 ? -1.905 2.692 -16.732 1.00 88.06 85 VAL A N 1
ATOM 694 C CA . VAL A 1 85 ? -0.515 2.202 -16.790 1.00 88.06 85 VAL A CA 1
ATOM 695 C C . VAL A 1 85 ? 0.220 2.787 -17.997 1.00 88.06 85 VAL A C 1
ATOM 697 O O . VAL A 1 85 ? 1.321 3.311 -17.860 1.00 88.06 85 VAL A O 1
ATOM 700 N N . GLU A 1 86 ? -0.396 2.768 -19.177 1.00 88.19 86 GLU A N 1
ATOM 701 C CA . GLU A 1 86 ? 0.181 3.369 -20.382 1.00 88.19 86 GLU A CA 1
ATOM 702 C C . GLU A 1 86 ? 0.426 4.877 -20.207 1.00 88.19 86 GLU A C 1
ATOM 704 O O . GLU A 1 86 ? 1.493 5.387 -20.561 1.00 88.19 86 GLU A O 1
ATOM 709 N N . SER A 1 87 ? -0.524 5.598 -19.607 1.00 88.50 87 SER A N 1
ATOM 710 C CA . SER A 1 87 ? -0.365 7.024 -19.309 1.00 88.50 87 SER A CA 1
ATOM 711 C C . SER A 1 87 ? 0.778 7.289 -18.321 1.00 88.50 87 SER A C 1
ATOM 713 O O . SER A 1 87 ? 1.554 8.223 -18.528 1.00 88.50 87 SER A O 1
ATOM 715 N N . ALA A 1 88 ? 0.948 6.433 -17.310 1.00 88.50 88 ALA A N 1
ATOM 716 C CA . ALA A 1 88 ? 2.038 6.530 -16.348 1.00 88.50 88 ALA A CA 1
ATOM 717 C C . ALA A 1 88 ? 3.401 6.327 -17.024 1.00 88.50 88 ALA A C 1
ATOM 719 O O . ALA A 1 88 ? 4.298 7.147 -16.834 1.00 88.50 88 ALA A O 1
ATOM 720 N N . PHE A 1 89 ? 3.548 5.314 -17.886 1.00 87.12 89 PHE A N 1
ATOM 721 C CA . PHE A 1 89 ? 4.788 5.099 -18.645 1.00 87.12 89 PHE A CA 1
ATOM 722 C C . PHE A 1 89 ? 5.121 6.286 -19.557 1.00 87.12 89 PHE A C 1
ATOM 724 O O . PHE A 1 89 ? 6.276 6.702 -19.617 1.00 87.12 89 PHE A O 1
ATOM 731 N N . ASN A 1 90 ? 4.121 6.897 -20.200 1.00 87.06 90 ASN A N 1
ATOM 732 C CA . ASN A 1 90 ? 4.330 8.118 -20.982 1.00 87.06 90 ASN A CA 1
ATOM 733 C C . ASN A 1 90 ? 4.874 9.274 -20.123 1.00 87.06 90 ASN A C 1
ATOM 735 O O . ASN A 1 90 ? 5.782 9.989 -20.549 1.00 87.06 90 ASN A O 1
ATOM 739 N N . ILE A 1 91 ? 4.346 9.463 -18.910 1.00 86.12 91 ILE A N 1
ATOM 740 C CA . ILE A 1 91 ? 4.815 10.505 -17.983 1.00 86.12 91 ILE A CA 1
ATOM 741 C C . ILE A 1 91 ? 6.256 10.228 -17.540 1.00 86.12 91 ILE A C 1
ATOM 743 O O . ILE A 1 91 ? 7.085 11.138 -17.577 1.00 86.12 91 ILE A O 1
ATOM 747 N N . LEU A 1 92 ? 6.564 8.979 -17.177 1.00 84.00 92 LEU A N 1
ATOM 748 C CA . LEU A 1 92 ? 7.897 8.557 -16.742 1.00 84.00 92 LEU A CA 1
ATOM 749 C C . LEU A 1 92 ? 8.948 8.789 -17.836 1.00 84.00 92 LEU A C 1
ATOM 751 O O . LEU A 1 92 ? 9.985 9.399 -17.580 1.00 84.00 92 LEU A O 1
ATOM 755 N N . THR A 1 93 ? 8.666 8.383 -19.076 1.00 81.31 93 THR A N 1
ATOM 756 C CA . THR A 1 93 ? 9.599 8.583 -20.194 1.00 81.31 93 THR A CA 1
ATOM 757 C C . THR A 1 93 ? 9.784 10.068 -20.522 1.00 81.31 93 THR A C 1
ATOM 759 O O . THR A 1 93 ? 10.917 10.512 -20.702 1.00 81.31 93 THR A O 1
ATOM 762 N N . ASN A 1 94 ? 8.714 10.870 -20.528 1.00 74.31 94 ASN A N 1
ATOM 763 C CA . ASN A 1 94 ? 8.804 12.308 -20.817 1.00 74.31 94 ASN A CA 1
ATOM 764 C C . ASN A 1 94 ? 9.572 13.092 -19.738 1.00 74.31 94 ASN A C 1
ATOM 766 O O . ASN A 1 94 ? 10.327 14.009 -20.068 1.00 74.31 94 ASN A O 1
ATOM 770 N N . ALA A 1 95 ? 9.428 12.721 -18.461 1.00 64.88 95 ALA A N 1
ATOM 771 C CA . ALA A 1 95 ? 10.194 13.317 -17.364 1.00 64.88 95 ALA A CA 1
ATOM 772 C C . ALA A 1 95 ? 11.710 13.079 -17.518 1.00 64.88 95 ALA A C 1
ATOM 774 O O . ALA A 1 95 ? 12.514 13.958 -17.201 1.00 64.88 95 ALA A O 1
ATOM 775 N N . ASN A 1 96 ? 12.099 11.929 -18.076 1.00 59.94 96 ASN A N 1
ATOM 776 C CA . ASN A 1 96 ? 13.496 11.572 -18.320 1.00 59.94 96 ASN A CA 1
ATOM 777 C C . ASN A 1 96 ? 14.097 12.269 -19.556 1.00 59.94 96 ASN A C 1
ATOM 779 O O . ASN A 1 96 ? 15.303 12.527 -19.580 1.00 59.94 96 ASN A O 1
ATOM 783 N N . VAL A 1 97 ? 13.286 12.626 -20.561 1.00 57.16 97 VAL A N 1
ATOM 784 C CA . VAL A 1 97 ? 13.742 13.387 -21.746 1.00 57.16 97 VAL A CA 1
ATOM 785 C C . VAL A 1 97 ? 14.127 14.820 -21.363 1.00 57.16 97 VAL A C 1
ATOM 787 O O . VAL A 1 97 ? 15.220 15.266 -21.703 1.00 57.16 97 VAL A O 1
ATOM 790 N N . GLY A 1 98 ? 13.320 15.496 -20.535 1.00 50.12 98 GLY A N 1
ATOM 791 C CA . GLY A 1 98 ? 13.603 16.872 -20.093 1.00 50.12 98 GLY A CA 1
ATOM 792 C C . GLY A 1 98 ? 14.888 17.038 -19.263 1.00 50.12 98 GLY A C 1
ATOM 793 O O . GLY A 1 98 ? 15.380 18.156 -19.105 1.00 50.12 98 GLY A O 1
ATOM 794 N N . ASN A 1 99 ? 15.460 15.941 -18.750 1.00 48.94 99 ASN A N 1
ATOM 795 C CA . ASN A 1 99 ? 16.736 15.941 -18.026 1.00 48.94 99 ASN A CA 1
ATOM 796 C C . ASN A 1 99 ? 17.942 15.571 -18.921 1.00 48.94 99 ASN A C 1
ATOM 798 O O . ASN A 1 99 ? 19.088 15.826 -18.546 1.00 48.94 99 ASN A O 1
ATOM 802 N N . LYS A 1 100 ? 17.708 15.011 -20.119 1.00 49.31 100 LYS A N 1
ATOM 803 C CA . LYS A 1 100 ? 18.749 14.698 -21.121 1.00 49.31 100 LYS A CA 1
ATOM 804 C C . LYS A 1 100 ? 19.073 15.887 -22.042 1.00 49.31 100 LYS A C 1
ATOM 806 O O . LYS A 1 100 ? 20.169 15.941 -22.601 1.00 49.31 100 LYS A O 1
ATOM 811 N N . ASP A 1 101 ? 18.212 16.904 -22.082 1.00 48.56 101 ASP A N 1
ATOM 812 C CA . ASP A 1 101 ? 18.372 18.103 -22.923 1.00 48.56 101 ASP A CA 1
ATOM 813 C C . ASP A 1 101 ? 19.461 19.093 -22.458 1.00 48.56 101 ASP A C 1
ATOM 815 O O . ASP A 1 101 ? 19.664 20.131 -23.083 1.00 48.56 101 ASP A O 1
ATOM 819 N N . LYS A 1 102 ? 20.224 18.790 -21.397 1.00 45.34 102 LYS A N 1
ATOM 820 C CA . LYS A 1 102 ? 21.406 19.593 -21.016 1.00 45.34 102 LYS A CA 1
ATOM 821 C C . LYS A 1 102 ? 22.739 19.078 -21.567 1.00 45.34 102 LYS A C 1
ATOM 823 O O . LYS A 1 102 ? 23.735 19.782 -21.426 1.00 45.34 102 LYS A O 1
ATOM 828 N N . CYS A 1 103 ? 22.781 17.905 -22.208 1.00 40.72 103 CYS A N 1
ATOM 829 C CA . CYS A 1 103 ? 24.039 17.324 -22.708 1.00 40.72 103 CYS A CA 1
ATOM 830 C C . CYS A 1 103 ? 24.023 16.850 -24.172 1.00 40.72 103 CYS A C 1
ATOM 832 O O . CYS A 1 103 ? 25.024 16.294 -24.619 1.00 40.72 103 CYS A O 1
ATOM 834 N N . ALA A 1 104 ? 22.955 17.078 -24.938 1.00 42.28 104 ALA A N 1
ATOM 835 C CA . ALA A 1 104 ? 22.874 16.619 -26.328 1.00 42.28 104 ALA A CA 1
ATOM 836 C C . ALA A 1 104 ? 22.460 17.721 -27.316 1.00 42.28 104 ALA A C 1
ATOM 838 O O . ALA A 1 104 ? 21.730 17.477 -28.272 1.00 42.28 104 ALA A O 1
ATOM 839 N N . GLU A 1 105 ? 22.985 18.936 -27.155 1.00 42.84 105 GLU A N 1
ATOM 840 C CA . GLU A 1 105 ? 23.137 19.807 -28.319 1.00 42.84 105 GLU A CA 1
ATOM 841 C C . GLU A 1 105 ? 24.308 19.275 -29.145 1.00 42.84 105 GLU A C 1
ATOM 843 O O . GLU A 1 105 ? 25.463 19.523 -28.808 1.00 42.84 105 GLU A O 1
ATOM 848 N N . LEU A 1 106 ? 23.991 18.474 -30.169 1.00 46.06 106 LEU A N 1
ATOM 849 C CA . LEU A 1 106 ? 24.664 18.352 -31.475 1.00 46.06 106 LEU A CA 1
ATOM 850 C C . LEU A 1 106 ? 24.417 16.957 -32.067 1.00 46.06 106 LEU A C 1
ATOM 852 O O . LEU A 1 106 ? 25.316 16.125 -32.132 1.00 46.06 106 LEU A O 1
ATOM 856 N N . SER A 1 107 ? 23.204 16.704 -32.558 1.00 40.00 107 SER A N 1
ATOM 857 C CA . SER A 1 107 ? 22.962 15.787 -33.683 1.00 40.00 107 SER A CA 1
ATOM 858 C C . SER A 1 107 ? 21.619 16.120 -34.325 1.00 40.00 107 SER A C 1
ATOM 860 O O . SER A 1 107 ? 20.580 15.587 -33.958 1.00 40.00 107 SER A O 1
ATOM 862 N N . ASN A 1 108 ? 21.639 17.028 -35.298 1.00 41.28 108 ASN A N 1
ATOM 863 C CA . ASN A 1 108 ? 20.531 17.173 -36.235 1.00 41.28 108 ASN A CA 1
ATOM 864 C C . ASN A 1 108 ? 20.431 15.900 -37.085 1.00 41.28 108 ASN A C 1
ATOM 866 O O . ASN A 1 108 ? 21.421 15.542 -37.722 1.00 41.28 108 ASN A O 1
ATOM 870 N N . SER A 1 109 ? 19.257 15.274 -37.175 1.00 39.09 109 SER A N 1
ATOM 871 C CA . SER A 1 109 ? 18.592 14.945 -38.453 1.00 39.09 109 SER A CA 1
ATOM 872 C C . SER A 1 109 ? 17.387 14.010 -38.274 1.00 39.09 109 SER A C 1
ATOM 874 O O . SER A 1 109 ? 17.451 13.010 -37.577 1.00 39.09 109 SER A O 1
ATOM 876 N N . HIS A 1 110 ? 16.330 14.340 -39.022 1.00 36.91 110 HIS A N 1
ATOM 877 C CA . HIS A 1 110 ? 15.238 13.468 -39.469 1.00 36.91 110 HIS A CA 1
ATOM 878 C C . HIS A 1 110 ? 14.163 13.021 -38.467 1.00 36.91 110 HIS A C 1
ATOM 880 O O . HIS A 1 110 ? 14.154 11.920 -37.931 1.00 36.91 110 HIS A O 1
ATOM 886 N N . GLU A 1 111 ? 13.138 13.873 -38.402 1.00 48.25 111 GLU A N 1
ATOM 887 C CA . GLU A 1 111 ? 11.722 13.515 -38.528 1.00 48.25 111 GLU A CA 1
ATOM 888 C C . GLU A 1 111 ? 11.500 12.142 -39.200 1.00 48.25 111 GLU A C 1
ATOM 890 O O . GLU A 1 111 ? 11.590 12.003 -40.418 1.00 48.25 111 GLU A O 1
ATOM 895 N N . THR A 1 112 ? 11.208 11.120 -38.392 1.00 35.34 112 THR A N 1
ATOM 896 C CA . THR A 1 112 ? 10.569 9.885 -38.855 1.00 35.34 112 THR A CA 1
ATOM 897 C C . THR A 1 112 ? 9.516 9.482 -37.834 1.00 35.34 112 THR A C 1
ATOM 899 O O . THR A 1 112 ? 9.807 9.202 -36.677 1.00 35.34 112 THR A O 1
ATOM 902 N N . THR A 1 113 ? 8.266 9.491 -38.280 1.00 42.91 113 THR A N 1
ATOM 903 C CA . THR A 1 113 ? 7.112 8.927 -37.587 1.00 42.91 113 THR A CA 1
ATOM 904 C C . THR A 1 113 ? 7.327 7.428 -37.379 1.00 42.91 113 THR A C 1
ATOM 906 O O . THR A 1 113 ? 7.094 6.632 -38.284 1.00 42.91 113 THR A O 1
ATOM 909 N N . ILE A 1 114 ? 7.764 7.043 -36.186 1.00 48.47 114 ILE A N 1
ATOM 910 C CA . ILE A 1 114 ? 7.573 5.708 -35.621 1.00 48.47 114 ILE A CA 1
ATOM 911 C C . ILE A 1 114 ? 7.068 5.982 -34.209 1.00 48.47 114 ILE A C 1
ATOM 913 O O . ILE A 1 114 ? 7.707 6.716 -33.461 1.00 48.47 114 ILE A O 1
ATOM 917 N N . GLN A 1 115 ? 5.880 5.482 -33.870 1.00 50.25 115 GLN A N 1
ATOM 918 C CA . GLN A 1 115 ? 5.393 5.475 -32.491 1.00 50.25 115 GLN A CA 1
ATOM 919 C C . GLN A 1 115 ? 6.307 4.541 -31.689 1.00 50.25 115 GLN A C 1
ATOM 921 O O . GLN A 1 115 ? 5.987 3.372 -31.485 1.00 50.25 115 GLN A O 1
ATOM 926 N N . GLU A 1 116 ? 7.500 5.008 -31.325 1.00 59.09 116 GLU A N 1
ATOM 927 C CA . GLU A 1 116 ? 8.363 4.274 -30.415 1.00 59.09 116 GLU A CA 1
ATOM 928 C C . GLU A 1 116 ? 7.659 4.250 -29.067 1.00 59.09 116 GLU A C 1
ATOM 930 O O . GLU A 1 116 ? 7.406 5.277 -28.437 1.00 59.09 116 GLU A O 1
ATOM 935 N N . LYS A 1 117 ? 7.245 3.047 -28.682 1.00 66.88 117 LYS A N 1
ATOM 936 C CA . LYS A 1 117 ? 6.546 2.812 -27.432 1.00 66.88 117 LYS A CA 1
ATOM 937 C C . LYS A 1 117 ? 7.444 3.278 -26.277 1.00 66.88 117 LYS A C 1
ATOM 939 O O . LYS A 1 117 ? 8.618 2.890 -26.256 1.00 66.88 117 LYS A O 1
ATOM 944 N N . PRO A 1 118 ? 6.928 4.079 -25.324 1.00 75.38 118 PRO A N 1
ATOM 945 C CA . PRO A 1 118 ? 7.715 4.585 -24.203 1.00 75.38 118 PRO A CA 1
ATOM 946 C C . PRO A 1 118 ? 8.366 3.412 -23.471 1.00 75.38 118 PRO A C 1
ATOM 948 O O . PRO A 1 118 ? 7.690 2.480 -23.025 1.00 75.38 118 PRO A O 1
ATOM 951 N N . THR A 1 119 ? 9.692 3.441 -23.419 1.00 80.94 119 THR A N 1
ATOM 952 C CA . THR A 1 119 ? 10.515 2.371 -22.867 1.00 80.94 119 THR A CA 1
ATOM 953 C C . THR A 1 119 ? 11.423 2.972 -21.806 1.00 80.94 119 THR A C 1
ATOM 955 O O . THR A 1 119 ? 12.053 4.002 -22.045 1.00 80.94 119 THR A O 1
ATOM 958 N N . ILE A 1 120 ? 11.473 2.342 -20.637 1.00 84.62 120 ILE A N 1
ATOM 959 C CA . ILE A 1 120 ? 12.321 2.737 -19.506 1.00 84.62 120 ILE A CA 1
ATOM 960 C C . ILE A 1 120 ? 13.132 1.530 -19.041 1.00 84.62 120 ILE A C 1
ATOM 962 O O . ILE A 1 120 ? 12.716 0.384 -19.233 1.00 84.62 120 ILE A O 1
ATOM 966 N N . THR A 1 121 ? 14.298 1.761 -18.445 1.00 85.31 121 THR A N 1
ATOM 967 C CA . THR A 1 121 ? 15.023 0.677 -17.767 1.00 85.31 121 THR A CA 1
ATOM 968 C C . THR A 1 121 ? 14.405 0.411 -16.396 1.00 85.31 121 THR A C 1
ATOM 970 O O . THR A 1 121 ? 13.762 1.285 -15.807 1.00 85.31 121 THR A O 1
ATOM 973 N N . MET A 1 122 ? 14.598 -0.798 -15.862 1.00 83.25 122 MET A N 1
ATOM 974 C CA . MET A 1 122 ? 14.108 -1.123 -14.519 1.00 83.25 122 MET A CA 1
ATOM 975 C C . MET A 1 122 ? 14.783 -0.259 -13.443 1.00 83.25 122 MET A C 1
ATOM 977 O O . MET A 1 122 ? 14.139 0.148 -12.482 1.00 83.25 122 MET A O 1
ATOM 981 N N . GLU A 1 123 ? 16.052 0.102 -13.647 1.00 82.00 123 GLU A N 1
ATOM 982 C CA . GLU A 1 123 ? 16.796 1.027 -12.782 1.00 82.00 123 GLU A CA 1
ATOM 983 C C . GLU A 1 123 ? 16.149 2.419 -12.725 1.00 82.00 123 GLU A C 1
ATOM 985 O O . GLU A 1 123 ? 15.988 2.989 -11.646 1.00 82.00 123 GLU A O 1
ATOM 990 N N . GLU A 1 124 ? 15.728 2.962 -13.873 1.00 83.12 124 GLU A N 1
ATOM 991 C CA . GLU A 1 124 ? 15.029 4.251 -13.935 1.00 83.12 124 GLU A CA 1
ATOM 992 C C . GLU A 1 124 ? 13.666 4.179 -13.229 1.00 83.12 124 GLU A C 1
ATOM 994 O O . GLU A 1 124 ? 13.286 5.116 -12.518 1.00 83.12 124 GLU A O 1
ATOM 999 N N . LEU A 1 125 ? 12.944 3.060 -13.370 1.00 84.88 125 LEU A N 1
ATOM 1000 C CA . LEU A 1 125 ? 11.694 2.830 -12.643 1.00 84.88 125 LEU A CA 1
ATOM 1001 C C . LEU A 1 125 ? 11.936 2.793 -11.128 1.00 84.88 125 LEU A C 1
ATOM 1003 O O . LEU A 1 125 ? 11.207 3.440 -10.380 1.00 84.88 125 LEU A O 1
ATOM 1007 N N . PHE A 1 126 ? 12.978 2.092 -10.680 1.00 83.81 126 PHE A N 1
ATOM 1008 C CA . PHE A 1 126 ? 13.339 1.968 -9.266 1.00 83.81 126 PHE A CA 1
ATOM 1009 C C . PHE A 1 126 ? 13.698 3.316 -8.664 1.00 83.81 126 PHE A C 1
ATOM 1011 O O . PHE A 1 126 ? 13.159 3.695 -7.626 1.00 83.81 126 PHE A O 1
ATOM 1018 N N . LEU A 1 127 ? 14.546 4.073 -9.357 1.00 83.81 127 LEU A N 1
ATOM 1019 C CA . LEU A 1 127 ? 14.917 5.413 -8.937 1.00 83.81 127 LEU A CA 1
ATOM 1020 C C . LEU A 1 127 ? 13.691 6.326 -8.865 1.00 83.81 127 LEU A C 1
ATOM 1022 O O . LEU A 1 127 ? 13.581 7.143 -7.952 1.00 83.81 127 LEU A O 1
ATOM 1026 N N . THR A 1 128 ? 12.758 6.195 -9.808 1.00 85.62 128 THR A N 1
ATOM 1027 C CA . THR A 1 128 ? 11.540 7.005 -9.782 1.00 85.62 128 THR A CA 1
ATOM 1028 C C . THR A 1 128 ? 10.656 6.625 -8.601 1.00 85.62 128 THR A C 1
ATOM 1030 O O . THR A 1 128 ? 10.213 7.514 -7.881 1.00 85.62 128 THR A O 1
ATOM 1033 N N . LEU A 1 129 ? 10.452 5.333 -8.338 1.00 84.00 129 LEU A N 1
ATOM 1034 C CA . LEU A 1 129 ? 9.657 4.859 -7.200 1.00 84.00 129 LEU A CA 1
ATOM 1035 C C . LEU A 1 129 ? 10.288 5.205 -5.843 1.00 84.00 129 LEU A C 1
ATOM 1037 O O . LEU A 1 129 ? 9.569 5.498 -4.901 1.00 84.00 129 LEU A O 1
ATOM 1041 N N . GLN A 1 130 ? 11.617 5.241 -5.737 1.00 85.06 130 GLN A N 1
ATOM 1042 C CA . GLN A 1 130 ? 12.304 5.666 -4.509 1.00 85.06 130 GLN A CA 1
ATOM 1043 C C . GLN A 1 130 ? 12.222 7.180 -4.268 1.00 85.06 130 GLN A C 1
ATOM 1045 O O . GLN A 1 130 ? 12.229 7.627 -3.123 1.00 85.06 130 GLN A O 1
ATOM 1050 N N . ASN A 1 131 ? 12.164 7.981 -5.336 1.00 84.06 131 ASN A N 1
ATOM 1051 C CA . ASN A 1 131 ? 12.142 9.445 -5.248 1.00 84.06 131 ASN A CA 1
ATOM 1052 C C . ASN A 1 131 ? 10.733 10.051 -5.315 1.00 84.06 131 ASN A C 1
ATOM 1054 O O . ASN A 1 131 ? 10.585 11.261 -5.130 1.00 84.06 131 ASN A O 1
ATOM 1058 N N . SER A 1 132 ? 9.708 9.256 -5.623 1.00 81.00 132 SER A N 1
ATOM 1059 C CA . SER A 1 132 ? 8.333 9.725 -5.797 1.00 81.00 132 SER A CA 1
ATOM 1060 C C . SER A 1 132 ? 7.339 8.851 -5.041 1.00 81.00 132 SER A C 1
ATOM 1062 O O . SER A 1 132 ? 7.465 7.635 -5.009 1.00 81.00 132 SER A O 1
ATOM 1064 N N . GLY A 1 133 ? 6.321 9.484 -4.456 1.00 80.31 133 GLY A N 1
ATOM 1065 C CA . GLY A 1 133 ? 5.318 8.790 -3.653 1.00 80.31 133 GLY A CA 1
ATOM 1066 C C . GLY A 1 133 ? 5.783 8.520 -2.224 1.00 80.31 133 GLY A C 1
ATOM 1067 O O . GLY A 1 133 ? 6.404 9.376 -1.591 1.00 80.31 133 GLY A O 1
ATOM 1068 N N . GLU A 1 134 ? 5.409 7.356 -1.701 1.00 83.94 134 GLU A N 1
ATOM 1069 C CA . GLU A 1 134 ? 5.750 6.936 -0.343 1.00 83.94 134 GLU A CA 1
ATOM 1070 C C . GLU A 1 134 ? 7.186 6.429 -0.283 1.00 83.94 134 GLU A C 1
ATOM 1072 O O . GLU A 1 134 ? 7.670 5.781 -1.209 1.00 83.94 134 GLU A O 1
ATOM 1077 N N . ALA A 1 135 ? 7.876 6.747 0.812 1.00 81.12 135 ALA A N 1
ATOM 1078 C CA . ALA A 1 135 ? 9.269 6.370 0.974 1.00 81.12 135 ALA A CA 1
ATOM 1079 C C . ALA A 1 135 ? 9.391 4.843 1.038 1.00 81.12 135 ALA A C 1
ATOM 1081 O O . ALA A 1 135 ? 8.985 4.227 2.021 1.00 81.12 135 ALA A O 1
ATOM 1082 N N . ILE A 1 136 ? 9.980 4.261 -0.002 1.00 85.25 136 ILE A N 1
ATOM 1083 C CA . ILE A 1 136 ? 10.312 2.843 -0.071 1.00 85.25 136 ILE A CA 1
ATOM 1084 C C . ILE A 1 136 ? 11.831 2.674 -0.047 1.00 85.25 136 ILE A C 1
ATOM 1086 O O . ILE A 1 136 ? 12.555 3.279 -0.845 1.00 85.25 136 ILE A O 1
ATOM 1090 N N . GLY A 1 137 ? 12.338 1.874 0.891 1.00 85.06 137 GLY A N 1
ATOM 1091 C CA . GLY A 1 137 ? 13.765 1.575 0.967 1.00 85.06 137 GLY A CA 1
ATOM 1092 C C . GLY A 1 137 ? 14.221 0.658 -0.171 1.00 85.06 137 GLY A C 1
ATOM 1093 O O . GLY A 1 137 ? 13.461 -0.170 -0.665 1.00 85.06 137 GLY A O 1
ATOM 1094 N N . GLU A 1 138 ? 15.495 0.739 -0.559 1.00 83.00 138 GLU A N 1
ATOM 1095 C CA . GLU A 1 138 ? 16.078 -0.148 -1.581 1.00 83.00 138 GLU A CA 1
ATOM 1096 C C . GLU A 1 138 ? 15.963 -1.635 -1.207 1.00 83.00 138 GLU A C 1
ATOM 1098 O O . GLU A 1 138 ? 15.616 -2.470 -2.045 1.00 83.00 138 GLU A O 1
ATOM 1103 N N . ALA A 1 139 ? 16.194 -1.961 0.068 1.00 82.31 139 ALA A N 1
ATOM 1104 C CA . ALA A 1 139 ? 16.080 -3.324 0.576 1.00 82.31 139 ALA A CA 1
ATOM 1105 C C . ALA A 1 139 ? 14.638 -3.855 0.498 1.00 82.31 139 ALA A C 1
ATOM 1107 O O . ALA A 1 139 ? 14.425 -4.994 0.092 1.00 82.31 139 ALA A O 1
ATOM 1108 N N . GLU A 1 140 ? 13.654 -3.022 0.846 1.00 83.06 140 GLU A N 1
ATOM 1109 C CA . GLU A 1 140 ? 12.229 -3.375 0.790 1.00 83.06 140 GLU A CA 1
ATOM 1110 C C . GLU A 1 140 ? 11.767 -3.540 -0.660 1.00 83.06 140 GLU A C 1
ATOM 1112 O O . GLU A 1 140 ? 11.118 -4.523 -1.007 1.00 83.06 140 GLU A O 1
ATOM 1117 N N . MET A 1 141 ? 12.171 -2.621 -1.539 1.00 84.88 141 MET A N 1
ATOM 1118 C CA . MET A 1 141 ? 11.866 -2.687 -2.967 1.00 84.88 141 MET A CA 1
ATOM 1119 C C . MET A 1 141 ? 12.416 -3.965 -3.611 1.00 84.88 141 MET A C 1
ATOM 1121 O O . MET A 1 141 ? 11.729 -4.617 -4.399 1.00 84.88 141 MET A O 1
ATOM 1125 N N . SER A 1 142 ? 13.644 -4.344 -3.254 1.00 82.88 142 SER A N 1
ATOM 1126 C CA . SER A 1 142 ? 14.284 -5.565 -3.751 1.00 82.88 142 SER A CA 1
ATOM 1127 C C . SER A 1 142 ? 13.531 -6.818 -3.306 1.00 82.88 142 SER A C 1
ATOM 1129 O O . SER A 1 142 ? 13.326 -7.730 -4.106 1.00 82.88 142 SER A O 1
ATOM 1131 N N . GLU A 1 143 ? 13.073 -6.845 -2.053 1.00 81.19 143 GLU A N 1
ATOM 1132 C CA . GLU A 1 143 ? 12.259 -7.933 -1.508 1.00 81.19 143 GLU A CA 1
ATOM 1133 C C . GLU A 1 143 ? 10.918 -8.048 -2.240 1.00 81.19 143 GLU A C 1
ATOM 1135 O O . GLU A 1 143 ? 10.590 -9.123 -2.745 1.00 81.19 143 GLU A O 1
ATOM 1140 N N . TYR A 1 144 ? 10.181 -6.945 -2.401 1.00 85.25 144 TYR A N 1
ATOM 1141 C CA . TYR A 1 144 ? 8.908 -6.964 -3.125 1.00 85.25 144 TYR A CA 1
ATOM 1142 C C . TYR A 1 144 ? 9.067 -7.382 -4.583 1.00 85.25 144 TYR A C 1
ATOM 1144 O O . TYR A 1 144 ? 8.239 -8.131 -5.099 1.00 85.25 144 TYR A O 1
ATOM 1152 N N . MET A 1 145 ? 10.137 -6.949 -5.252 1.00 82.81 145 MET A N 1
ATOM 1153 C CA . MET A 1 145 ? 10.372 -7.343 -6.637 1.00 82.81 145 MET A CA 1
ATOM 1154 C C . MET A 1 145 ? 10.747 -8.821 -6.757 1.00 82.81 145 MET A C 1
ATOM 1156 O O . MET A 1 145 ? 10.300 -9.503 -7.677 1.00 82.81 145 MET A O 1
ATOM 1160 N N . ALA A 1 146 ? 11.521 -9.345 -5.810 1.00 83.25 146 ALA A N 1
ATOM 1161 C CA . ALA A 1 146 ? 11.841 -10.763 -5.766 1.00 83.25 146 ALA A CA 1
ATOM 1162 C C . ALA A 1 146 ? 10.600 -11.628 -5.471 1.00 83.25 146 ALA A C 1
ATOM 1164 O O . ALA A 1 146 ? 10.481 -12.709 -6.050 1.00 83.25 146 ALA A O 1
ATOM 1165 N N . ILE A 1 147 ? 9.646 -11.143 -4.666 1.00 84.38 147 ILE A N 1
ATOM 1166 C CA . ILE A 1 147 ? 8.325 -11.777 -4.505 1.00 84.38 147 ILE A CA 1
ATOM 1167 C C . ILE A 1 147 ? 7.545 -11.720 -5.827 1.00 84.38 147 ILE A C 1
ATOM 1169 O O . ILE A 1 147 ? 7.073 -12.746 -6.307 1.00 84.38 147 ILE A O 1
ATOM 1173 N N . LEU A 1 148 ? 7.463 -10.549 -6.466 1.00 85.00 148 LEU A N 1
ATOM 1174 C CA . LEU A 1 148 ? 6.708 -10.351 -7.712 1.00 85.00 148 LEU A CA 1
ATOM 1175 C C . LEU A 1 148 ? 7.235 -11.210 -8.873 1.00 85.00 148 LEU A C 1
ATOM 1177 O O . LEU A 1 148 ? 6.469 -11.702 -9.699 1.00 85.00 148 LEU A O 1
ATOM 1181 N N . TRP A 1 149 ? 8.547 -11.433 -8.922 1.00 81.62 149 TRP A N 1
ATOM 1182 C CA . TRP A 1 149 ? 9.186 -12.322 -9.893 1.00 81.62 149 TRP A CA 1
ATOM 1183 C C . TRP A 1 149 ? 9.137 -13.807 -9.520 1.00 81.62 149 TRP A C 1
ATOM 1185 O O . TRP A 1 149 ? 9.586 -14.634 -10.318 1.00 81.62 149 TRP A O 1
ATOM 1195 N N . GLY A 1 150 ? 8.584 -14.155 -8.355 1.00 80.12 150 GLY A N 1
ATOM 1196 C CA . GLY A 1 150 ? 8.479 -15.531 -7.866 1.00 80.12 150 GLY A CA 1
ATOM 1197 C C . GLY A 1 150 ? 9.818 -16.142 -7.443 1.00 80.12 150 GLY A C 1
ATOM 1198 O O . GLY A 1 150 ? 9.957 -17.362 -7.437 1.00 80.12 150 GLY A O 1
ATOM 1199 N N . ILE A 1 151 ? 10.818 -15.309 -7.139 1.00 81.62 151 ILE A N 1
ATOM 1200 C CA . ILE A 1 151 ? 12.116 -15.742 -6.595 1.00 81.62 151 ILE A CA 1
ATOM 1201 C C . ILE A 1 151 ? 11.959 -16.075 -5.105 1.00 81.62 151 ILE A C 1
ATOM 1203 O O . ILE A 1 151 ? 12.543 -17.040 -4.613 1.00 81.62 151 ILE A O 1
ATOM 1207 N N . LEU A 1 152 ? 11.165 -15.266 -4.402 1.00 78.25 152 LEU A N 1
ATOM 1208 C CA . LEU A 1 152 ? 10.781 -15.452 -3.006 1.00 78.25 152 LEU A CA 1
ATOM 1209 C C . LEU A 1 152 ? 9.361 -16.027 -2.916 1.00 78.25 152 LEU A C 1
ATOM 1211 O O . LEU A 1 152 ? 8.517 -15.667 -3.741 1.00 78.25 152 LEU A O 1
ATOM 1215 N N . PRO A 1 153 ? 9.070 -16.877 -1.915 1.00 76.12 153 PRO A N 1
ATOM 1216 C CA . PRO A 1 153 ? 7.701 -17.289 -1.636 1.00 76.12 153 PRO A CA 1
ATOM 1217 C C . PRO A 1 153 ? 6.845 -16.082 -1.227 1.00 76.12 153 PRO A C 1
ATOM 1219 O O . PRO A 1 153 ? 7.322 -15.154 -0.575 1.00 76.12 153 PRO A O 1
ATOM 1222 N N . GLU A 1 154 ? 5.567 -16.109 -1.600 1.00 73.56 154 GLU A N 1
ATOM 1223 C CA . GLU A 1 154 ? 4.591 -15.104 -1.178 1.00 73.56 154 GLU A CA 1
ATOM 1224 C C . GLU A 1 154 ? 4.401 -15.171 0.347 1.00 73.56 154 GLU A C 1
ATOM 1226 O O . GLU A 1 154 ? 4.070 -16.227 0.887 1.00 73.56 154 GLU A O 1
ATOM 1231 N N . GLY A 1 155 ? 4.605 -14.054 1.050 1.00 64.19 155 GLY A N 1
ATOM 1232 C CA . GLY A 1 155 ? 4.401 -13.986 2.497 1.00 64.19 155 GLY A CA 1
ATOM 1233 C C . GLY A 1 155 ? 5.173 -12.852 3.164 1.00 64.19 155 GLY A C 1
ATOM 1234 O O . GLY A 1 155 ? 6.145 -12.335 2.621 1.00 64.19 155 GLY A O 1
ATOM 1235 N N . ASP A 1 156 ? 4.721 -12.455 4.352 1.00 63.22 156 ASP A N 1
ATOM 1236 C CA . ASP A 1 156 ? 5.473 -11.547 5.224 1.00 63.22 156 ASP A CA 1
ATOM 1237 C C . ASP A 1 156 ? 6.643 -12.315 5.870 1.00 63.22 156 ASP A C 1
ATOM 1239 O O . ASP A 1 156 ? 6.562 -13.530 6.076 1.00 63.22 156 ASP A O 1
ATOM 1243 N N . ARG A 1 157 ? 7.714 -11.624 6.271 1.00 62.12 157 ARG A N 1
ATOM 1244 C CA . ARG A 1 157 ? 8.903 -12.225 6.913 1.00 62.12 157 ARG A CA 1
ATOM 1245 C C . ARG A 1 157 ? 8.569 -13.063 8.149 1.00 62.12 157 ARG A C 1
ATOM 1247 O O . ARG A 1 157 ? 9.347 -13.921 8.546 1.00 62.12 157 ARG A O 1
ATOM 1254 N N . GLN A 1 158 ? 7.420 -12.803 8.769 1.00 55.28 158 GLN A N 1
ATOM 1255 C CA . GLN A 1 158 ? 6.912 -13.544 9.924 1.00 55.28 158 GLN A CA 1
ATOM 1256 C C . GLN A 1 158 ? 6.378 -14.948 9.583 1.00 55.28 158 GLN A C 1
ATOM 1258 O O . GLN A 1 158 ? 6.218 -15.768 10.487 1.00 55.28 158 GLN A O 1
ATOM 1263 N N . GLU A 1 159 ? 6.087 -15.225 8.310 1.00 56.38 159 GLU A N 1
ATOM 1264 C CA . GLU A 1 159 ? 5.493 -16.481 7.829 1.00 56.38 159 GLU A CA 1
ATOM 1265 C C . GLU A 1 159 ? 6.495 -17.346 7.045 1.00 56.38 159 GLU A C 1
ATOM 1267 O O . GLU A 1 159 ? 6.278 -18.548 6.881 1.00 56.38 159 GLU A O 1
ATOM 1272 N N . ILE A 1 160 ? 7.615 -16.762 6.607 1.00 61.50 160 ILE A N 1
ATOM 1273 C CA . ILE A 1 160 ? 8.667 -17.467 5.874 1.00 61.50 160 ILE A CA 1
ATOM 1274 C C . ILE A 1 160 ? 9.542 -18.248 6.864 1.00 61.50 160 ILE A C 1
ATOM 1276 O O . ILE A 1 160 ? 10.287 -17.677 7.657 1.00 61.50 160 ILE A O 1
ATOM 1280 N N . LEU A 1 161 ? 9.444 -19.579 6.810 1.00 53.06 161 LEU A N 1
ATOM 1281 C CA . LEU A 1 161 ? 10.220 -20.498 7.652 1.00 53.06 161 LEU A CA 1
ATOM 1282 C C . LEU A 1 161 ? 11.591 -20.855 7.044 1.00 53.06 161 LEU A C 1
ATOM 1284 O O . LEU A 1 161 ? 12.441 -21.422 7.729 1.00 53.06 161 LEU A O 1
ATOM 1288 N N . GLU A 1 162 ? 11.790 -20.561 5.758 1.00 59.91 162 GLU A N 1
ATOM 1289 C CA . GLU A 1 162 ? 12.986 -20.931 5.003 1.00 59.91 162 GLU A CA 1
ATOM 1290 C C . GLU A 1 162 ? 14.055 -19.836 5.054 1.00 59.91 162 GLU A C 1
ATOM 1292 O O . GLU A 1 162 ? 13.784 -18.649 4.868 1.00 59.91 162 GLU A O 1
ATOM 1297 N N . GLU A 1 163 ? 15.298 -20.250 5.295 1.00 60.41 163 GLU A N 1
ATOM 1298 C CA . GLU A 1 163 ? 16.461 -19.369 5.276 1.00 60.41 163 GLU A CA 1
ATOM 1299 C C . GLU A 1 163 ? 16.792 -19.019 3.818 1.00 60.41 163 GLU A C 1
ATOM 1301 O O . GLU A 1 163 ? 17.347 -19.814 3.059 1.00 60.41 163 GLU A O 1
ATOM 1306 N N . ILE A 1 164 ? 16.373 -17.829 3.405 1.00 65.12 164 ILE A N 1
ATOM 1307 C CA . ILE A 1 164 ? 16.592 -17.311 2.058 1.00 65.12 164 ILE A CA 1
ATOM 1308 C C . ILE A 1 164 ? 18.076 -16.955 1.881 1.00 65.12 164 ILE A C 1
ATOM 1310 O O . ILE A 1 164 ? 18.606 -16.145 2.640 1.00 65.12 164 ILE A O 1
ATOM 1314 N N . ASP A 1 165 ? 18.740 -17.495 0.850 1.00 70.50 165 ASP A N 1
ATOM 1315 C CA . ASP A 1 165 ? 20.102 -17.080 0.478 1.00 70.50 165 ASP A CA 1
ATOM 1316 C C . ASP A 1 165 ? 20.069 -15.738 -0.285 1.00 70.50 165 ASP A C 1
ATOM 1318 O O . ASP A 1 165 ? 19.668 -15.708 -1.458 1.00 70.50 165 ASP A O 1
ATOM 1322 N N . PRO A 1 166 ? 20.515 -14.623 0.328 1.00 70.69 166 PRO A N 1
ATOM 1323 C CA . PRO A 1 166 ? 20.412 -13.294 -0.274 1.00 70.69 166 PRO A CA 1
ATOM 1324 C C . PRO A 1 166 ? 21.229 -13.169 -1.567 1.00 70.69 166 PRO A C 1
ATOM 1326 O O . PRO A 1 166 ? 20.830 -12.465 -2.491 1.00 70.69 166 PRO A O 1
ATOM 1329 N N . LYS A 1 167 ? 22.337 -13.912 -1.692 1.00 74.62 167 LYS A N 1
ATOM 1330 C CA . LYS A 1 167 ? 23.241 -13.802 -2.850 1.00 74.62 167 LYS A CA 1
ATOM 1331 C C . LYS A 1 167 ? 22.649 -14.392 -4.123 1.00 74.62 167 LYS A C 1
ATOM 1333 O O . LYS A 1 167 ? 22.982 -13.962 -5.227 1.00 74.62 167 LYS A O 1
ATOM 1338 N N . LYS A 1 168 ? 21.796 -15.410 -3.983 1.00 74.19 168 LYS A N 1
ATOM 1339 C CA . LYS A 1 168 ? 21.087 -16.007 -5.117 1.00 74.19 168 LYS A CA 1
ATOM 1340 C C . LYS A 1 168 ? 20.045 -15.033 -5.668 1.00 74.19 168 LYS A C 1
ATOM 1342 O O . LYS A 1 168 ? 19.930 -14.911 -6.884 1.00 74.19 168 LYS A O 1
ATOM 1347 N N . ILE A 1 169 ? 19.350 -14.322 -4.777 1.00 72.88 169 ILE A N 1
ATOM 1348 C CA . ILE A 1 169 ? 18.350 -13.314 -5.143 1.00 72.88 169 ILE A CA 1
ATOM 1349 C C . ILE A 1 169 ? 19.005 -12.161 -5.889 1.00 72.88 169 ILE A C 1
ATOM 1351 O O . ILE A 1 169 ? 18.552 -11.840 -6.979 1.00 72.88 169 ILE A O 1
ATOM 1355 N N . GLU A 1 170 ? 20.086 -11.590 -5.355 1.00 76.56 170 GLU A N 1
ATOM 1356 C CA . GLU A 1 170 ? 20.783 -10.455 -5.979 1.00 76.56 170 GLU A CA 1
ATOM 1357 C C . GLU A 1 170 ? 21.196 -10.759 -7.423 1.00 76.56 170 GLU A C 1
ATOM 1359 O O . GLU A 1 170 ? 20.893 -9.995 -8.336 1.00 76.56 170 GLU A O 1
ATOM 1364 N N . LYS A 1 171 ? 21.796 -11.930 -7.665 1.00 79.38 171 LYS A N 1
ATOM 1365 C CA . LYS A 1 171 ? 22.227 -12.331 -9.011 1.00 79.38 171 LYS A CA 1
ATOM 1366 C C . LYS A 1 171 ? 21.063 -12.445 -10.002 1.00 79.38 171 LYS A C 1
ATOM 1368 O O . LYS A 1 171 ? 21.202 -12.106 -11.179 1.00 79.38 171 LYS A O 1
ATOM 1373 N N . GLU A 1 172 ? 19.937 -12.989 -9.555 1.00 75.06 172 GLU A N 1
ATOM 1374 C CA . GLU A 1 172 ? 18.757 -13.180 -10.399 1.00 75.06 172 GLU A CA 1
ATOM 1375 C C . GLU A 1 172 ? 17.987 -11.868 -10.602 1.00 75.06 172 GLU A C 1
ATOM 1377 O O . GLU A 1 172 ? 17.442 -11.629 -11.682 1.00 75.06 172 GLU A O 1
ATOM 1382 N N . LEU A 1 173 ? 18.043 -10.982 -9.605 1.00 77.81 173 LEU A N 1
ATOM 1383 C CA . LEU A 1 173 ? 17.523 -9.627 -9.654 1.00 77.81 173 LEU A CA 1
ATOM 1384 C C . LEU A 1 173 ? 18.285 -8.801 -10.706 1.00 77.81 173 LEU A C 1
ATOM 1386 O O . LEU A 1 173 ? 17.674 -8.294 -11.647 1.00 77.81 173 LEU A O 1
ATOM 1390 N N . GLU A 1 174 ? 19.618 -8.752 -10.623 1.00 77.75 174 GLU A N 1
ATOM 1391 C CA . GLU A 1 174 ? 20.497 -8.018 -11.550 1.00 77.75 174 GLU A CA 1
ATOM 1392 C C . GLU A 1 174 ? 20.305 -8.442 -13.013 1.00 77.75 174 GLU A C 1
ATOM 1394 O O . GLU A 1 174 ? 20.242 -7.601 -13.914 1.00 77.75 174 GLU A O 1
ATOM 1399 N N . SER A 1 175 ? 20.140 -9.746 -13.262 1.00 78.44 175 SER A N 1
ATOM 1400 C CA . SER A 1 175 ? 19.911 -10.266 -14.614 1.00 78.44 175 SER A CA 1
ATOM 1401 C C . SER A 1 175 ? 18.612 -9.749 -15.243 1.00 78.44 175 SER A C 1
ATOM 1403 O O . SER A 1 175 ? 18.531 -9.675 -16.470 1.00 78.44 175 SER A O 1
ATOM 1405 N N . ARG A 1 176 ? 17.596 -9.425 -14.434 1.00 73.44 176 ARG A N 1
ATOM 1406 C CA . ARG A 1 176 ? 16.297 -8.907 -14.889 1.00 73.44 176 ARG A CA 1
ATOM 1407 C C . ARG A 1 176 ? 16.234 -7.376 -14.886 1.00 73.44 176 ARG A C 1
ATOM 1409 O O . ARG A 1 176 ? 15.419 -6.812 -15.606 1.00 73.44 176 ARG A O 1
ATOM 1416 N N . MET A 1 177 ? 17.122 -6.692 -14.159 1.00 72.25 177 MET A N 1
ATOM 1417 C CA . MET A 1 177 ? 17.203 -5.220 -14.151 1.00 72.25 177 MET A CA 1
ATOM 1418 C C . MET A 1 177 ? 17.609 -4.628 -15.509 1.00 72.25 177 MET A C 1
ATOM 1420 O O . MET A 1 177 ? 17.170 -3.538 -15.874 1.00 72.25 177 MET A O 1
ATOM 1424 N N . SER A 1 178 ? 18.430 -5.353 -16.275 1.00 69.44 178 SER A N 1
ATOM 1425 C CA . SER A 1 178 ? 19.013 -4.857 -17.532 1.00 69.44 178 SER A CA 1
ATOM 1426 C C . SER A 1 178 ? 18.041 -4.828 -18.720 1.00 69.44 178 SER A C 1
ATOM 1428 O O . SER A 1 178 ? 18.381 -4.294 -19.777 1.00 69.44 178 SER A O 1
ATOM 1430 N N . THR A 1 179 ? 16.851 -5.422 -18.602 1.00 77.75 179 THR A N 1
ATOM 1431 C CA . THR A 1 179 ? 15.902 -5.468 -19.719 1.00 77.75 179 THR A CA 1
ATOM 1432 C C . THR A 1 179 ? 15.082 -4.180 -19.805 1.00 77.75 179 THR A C 1
ATOM 1434 O O . THR A 1 179 ? 14.500 -3.774 -18.798 1.00 77.75 179 THR A O 1
ATOM 1437 N N . PRO A 1 180 ? 14.987 -3.541 -20.985 1.00 80.69 180 PRO A N 1
ATOM 1438 C CA . PRO A 1 180 ? 14.094 -2.408 -21.184 1.00 80.69 180 PRO A CA 1
ATOM 1439 C C . PRO A 1 180 ? 12.628 -2.846 -21.076 1.00 80.69 180 PRO A C 1
ATOM 1441 O O . PRO A 1 180 ? 12.233 -3.864 -21.646 1.00 80.69 180 PRO A O 1
ATOM 1444 N N . ILE A 1 181 ? 11.817 -2.061 -20.367 1.00 85.50 181 ILE A N 1
ATOM 1445 C CA . ILE A 1 181 ? 10.415 -2.364 -20.070 1.00 85.50 181 ILE A CA 1
ATOM 1446 C C . ILE A 1 181 ? 9.519 -1.292 -20.695 1.00 85.50 181 ILE A C 1
ATOM 1448 O O . ILE A 1 181 ? 9.775 -0.093 -20.591 1.00 85.50 181 ILE A O 1
ATOM 1452 N N . ASN A 1 182 ? 8.434 -1.740 -21.320 1.00 86.44 182 ASN A N 1
ATOM 1453 C CA . ASN A 1 182 ? 7.320 -0.902 -21.762 1.00 86.44 182 ASN A CA 1
ATOM 1454 C C . ASN A 1 182 ? 6.041 -1.288 -20.996 1.00 86.44 182 ASN A C 1
ATOM 1456 O O . ASN A 1 182 ? 6.016 -2.315 -20.322 1.00 86.44 182 ASN A O 1
ATOM 1460 N N . ALA A 1 183 ? 4.961 -0.517 -21.142 1.00 85.94 183 ALA A N 1
ATOM 1461 C CA . ALA A 1 183 ? 3.708 -0.759 -20.415 1.00 85.94 183 ALA A CA 1
ATOM 1462 C C . ALA A 1 183 ? 3.106 -2.171 -20.610 1.00 85.94 183 ALA A C 1
ATOM 1464 O O . ALA A 1 183 ? 2.560 -2.745 -19.674 1.00 85.94 183 ALA A O 1
ATOM 1465 N N . GLU A 1 184 ? 3.226 -2.771 -21.796 1.00 85.88 184 GLU A N 1
ATOM 1466 C CA . GLU A 1 184 ? 2.699 -4.123 -22.060 1.00 85.88 184 GLU A CA 1
ATOM 1467 C C . GLU A 1 184 ? 3.614 -5.199 -21.493 1.00 85.88 184 GLU A C 1
ATOM 1469 O O . GLU A 1 184 ? 3.132 -6.116 -20.841 1.00 85.88 184 GLU A O 1
ATOM 1474 N N . THR A 1 185 ? 4.928 -5.055 -21.679 1.00 85.56 185 THR A N 1
ATOM 1475 C CA . THR A 1 185 ? 5.941 -5.924 -21.069 1.00 85.56 185 THR A CA 1
ATOM 1476 C C . THR A 1 185 ? 5.838 -5.873 -19.544 1.00 85.56 185 THR A C 1
ATOM 1478 O O . THR A 1 185 ? 5.934 -6.901 -18.890 1.00 85.56 185 THR A O 1
ATOM 1481 N N . PHE A 1 186 ? 5.548 -4.710 -18.957 1.00 86.50 186 PHE A N 1
ATOM 1482 C CA . PHE A 1 186 ? 5.307 -4.578 -17.521 1.00 86.50 186 PHE A CA 1
ATOM 1483 C C . PHE A 1 186 ? 4.076 -5.379 -17.074 1.00 86.50 186 PHE A C 1
ATOM 1485 O O . PHE A 1 186 ? 4.143 -6.170 -16.137 1.00 86.50 186 PHE A O 1
ATOM 1492 N N . VAL A 1 187 ? 2.947 -5.224 -17.766 1.00 87.31 187 VAL A N 1
ATOM 1493 C CA . VAL A 1 187 ? 1.702 -5.913 -17.393 1.00 87.31 187 VAL A CA 1
ATOM 1494 C C . VAL A 1 187 ? 1.786 -7.425 -17.649 1.00 87.31 187 VAL A C 1
ATOM 1496 O O . VAL A 1 187 ? 1.341 -8.208 -16.812 1.00 87.31 187 VAL A O 1
ATOM 1499 N N . SER A 1 188 ? 2.386 -7.843 -18.763 1.00 85.25 188 SER A N 1
ATOM 1500 C CA . SER A 1 188 ? 2.535 -9.251 -19.150 1.00 85.25 188 SER A CA 1
ATOM 1501 C C . SER A 1 188 ? 3.613 -9.973 -18.345 1.00 85.25 188 SER A C 1
ATOM 1503 O O . SER A 1 188 ? 3.363 -11.054 -17.818 1.00 85.25 188 SER A O 1
ATOM 1505 N N . ASP A 1 189 ? 4.810 -9.398 -18.239 1.00 82.19 189 ASP A N 1
ATOM 1506 C CA . ASP A 1 189 ? 5.988 -10.144 -17.784 1.00 82.19 189 ASP A CA 1
ATOM 1507 C C . ASP A 1 189 ? 6.267 -9.925 -16.295 1.00 82.19 189 ASP A C 1
ATOM 1509 O O . ASP A 1 189 ? 6.775 -10.828 -15.631 1.00 82.19 189 ASP A O 1
ATOM 1513 N N . ILE A 1 190 ? 5.910 -8.752 -15.756 1.00 83.56 190 ILE A N 1
ATOM 1514 C CA . ILE A 1 190 ? 6.085 -8.433 -14.332 1.00 83.56 190 ILE A CA 1
ATOM 1515 C C . ILE A 1 190 ? 4.805 -8.746 -13.559 1.00 83.56 190 ILE A C 1
ATOM 1517 O O . ILE A 1 190 ? 4.841 -9.548 -12.631 1.00 83.56 190 ILE A O 1
ATOM 1521 N N . LEU A 1 191 ? 3.663 -8.172 -13.954 1.00 84.94 191 LEU A N 1
ATOM 1522 C CA . LEU A 1 191 ? 2.394 -8.410 -13.250 1.00 84.94 191 LEU A CA 1
ATOM 1523 C C . LEU A 1 191 ? 1.737 -9.752 -13.609 1.00 84.94 191 LEU A C 1
ATOM 1525 O O . LEU A 1 191 ? 0.789 -10.158 -12.939 1.00 84.94 191 LEU A O 1
ATOM 1529 N N . GLN A 1 192 ? 2.207 -10.436 -14.659 1.00 82.00 192 GLN A N 1
ATOM 1530 C CA . GLN A 1 192 ? 1.620 -11.687 -15.163 1.00 82.00 192 GLN A CA 1
ATOM 1531 C C . GLN A 1 192 ? 0.116 -11.581 -15.460 1.00 82.00 192 GLN A C 1
ATOM 1533 O O . GLN A 1 192 ? -0.642 -12.547 -15.328 1.00 82.00 192 GLN A O 1
ATOM 1538 N N . MET A 1 193 ? -0.327 -10.397 -15.883 1.00 80.19 193 MET A N 1
ATOM 1539 C CA . MET A 1 193 ? -1.713 -10.118 -16.229 1.00 80.19 193 MET A CA 1
ATOM 1540 C C . MET A 1 193 ? -1.920 -10.206 -17.740 1.00 80.19 193 MET A C 1
ATOM 1542 O O . MET A 1 193 ? -1.072 -9.822 -18.544 1.00 80.19 193 MET A O 1
ATOM 1546 N N . TYR A 1 194 ? -3.099 -10.674 -18.142 1.00 73.62 194 TYR A N 1
ATOM 1547 C CA . TYR A 1 194 ? -3.473 -10.715 -19.550 1.00 73.62 194 TYR A CA 1
ATOM 1548 C C . TYR A 1 194 ? -3.998 -9.350 -19.992 1.00 73.62 194 TYR A C 1
ATOM 1550 O O . TYR A 1 194 ? -5.034 -8.888 -19.508 1.00 73.62 194 TYR A O 1
ATOM 1558 N N . VAL A 1 195 ? -3.316 -8.725 -20.950 1.00 63.59 195 VAL A N 1
ATOM 1559 C CA . VAL A 1 195 ? -3.836 -7.541 -21.637 1.00 63.59 195 VAL A CA 1
ATOM 1560 C C . VAL A 1 195 ? -4.948 -7.996 -22.584 1.00 63.59 195 VAL A C 1
ATOM 1562 O O . VAL A 1 195 ? -4.695 -8.617 -23.616 1.00 63.59 195 VAL A O 1
ATOM 1565 N N . TYR A 1 196 ? -6.201 -7.712 -22.231 1.00 58.72 196 TYR A N 1
ATOM 1566 C CA . TYR A 1 196 ? -7.320 -7.879 -23.157 1.00 58.72 196 TYR A CA 1
ATOM 1567 C C . TYR A 1 196 ? -7.358 -6.685 -24.112 1.00 58.72 196 TYR A C 1
ATOM 1569 O O . TYR A 1 196 ? -7.892 -5.628 -23.784 1.00 58.72 196 TYR A O 1
ATOM 1577 N N . GLY A 1 197 ? -6.778 -6.857 -25.299 1.00 54.75 197 GLY A N 1
ATOM 1578 C CA . GLY A 1 197 ? -7.049 -5.973 -26.430 1.00 54.75 197 GLY A CA 1
ATOM 1579 C C . GLY A 1 197 ? -8.461 -6.223 -26.963 1.00 54.75 197 GLY A C 1
ATOM 1580 O O . GLY A 1 197 ? -8.879 -7.378 -27.081 1.00 54.75 197 GLY A O 1
ATOM 1581 N N . GLU A 1 198 ? -9.188 -5.160 -27.315 1.00 50.72 198 GLU A N 1
ATOM 1582 C CA . GLU A 1 198 ? -10.521 -5.250 -27.941 1.00 50.72 198 GLU A CA 1
ATOM 1583 C C . GLU A 1 198 ? -10.517 -6.031 -29.278 1.00 50.72 198 GLU A C 1
ATOM 1585 O O . GLU A 1 198 ? -11.573 -6.426 -29.767 1.00 50.72 198 GLU A O 1
ATOM 1590 N N . ASP A 1 199 ? -9.341 -6.354 -29.826 1.00 46.75 199 ASP A N 1
ATOM 1591 C CA . ASP A 1 199 ? -9.178 -7.009 -31.128 1.00 46.75 199 ASP A CA 1
ATOM 1592 C C . ASP A 1 199 ? -9.325 -8.545 -31.112 1.00 46.75 199 ASP A C 1
ATOM 1594 O O . ASP A 1 199 ? -9.373 -9.168 -32.173 1.00 46.75 199 ASP A O 1
ATOM 1598 N N . ASN A 1 200 ? -9.428 -9.191 -29.942 1.00 41.34 200 ASN A N 1
ATOM 1599 C CA . ASN A 1 200 ? -9.365 -10.658 -29.834 1.00 41.34 200 ASN A CA 1
ATOM 1600 C C . ASN A 1 200 ? -10.653 -11.329 -29.333 1.00 41.34 200 ASN A C 1
ATOM 1602 O O . ASN A 1 200 ? -10.608 -12.300 -28.575 1.00 41.34 200 ASN A O 1
ATOM 1606 N N . LEU A 1 201 ? -11.814 -10.915 -29.848 1.00 42.16 201 LEU A N 1
ATOM 1607 C CA . LEU A 1 201 ? -13.021 -11.754 -29.819 1.00 42.16 201 LEU A CA 1
ATOM 1608 C C . LEU A 1 201 ? -12.981 -12.829 -30.929 1.00 42.16 201 LEU A C 1
ATOM 1610 O O . LEU A 1 201 ? -13.916 -12.989 -31.708 1.00 42.16 201 LEU A O 1
ATOM 1614 N N . SER A 1 202 ? -11.882 -13.583 -31.014 1.00 36.38 202 SER A N 1
ATOM 1615 C CA . SER A 1 202 ? -11.797 -14.803 -31.820 1.00 36.38 202 SER A CA 1
ATOM 1616 C C . SER A 1 202 ? -11.423 -15.961 -30.906 1.00 36.38 202 SER A C 1
ATOM 1618 O O . SER A 1 202 ? -10.287 -16.105 -30.452 1.00 36.38 202 SER A O 1
ATOM 1620 N N . ALA A 1 203 ? -12.432 -16.763 -30.575 1.00 39.03 203 ALA A N 1
ATOM 1621 C CA . ALA A 1 203 ? -12.311 -17.950 -29.747 1.00 39.03 203 ALA A CA 1
ATOM 1622 C C . ALA A 1 203 ? -11.331 -18.950 -30.388 1.00 39.03 203 ALA A C 1
ATOM 1624 O O . ALA A 1 203 ? -11.698 -19.695 -31.293 1.00 39.03 203 ALA A O 1
ATOM 1625 N N . GLY A 1 204 ? -10.079 -18.981 -29.922 1.00 38.47 204 GLY A N 1
ATOM 1626 C CA . GLY A 1 204 ? -9.093 -19.932 -30.445 1.00 38.47 204 GLY A CA 1
ATOM 1627 C C . GLY A 1 204 ? -7.783 -20.033 -29.668 1.00 38.47 204 GLY A C 1
ATOM 1628 O O . GLY A 1 204 ? -7.314 -21.144 -29.430 1.00 38.47 204 GLY A O 1
ATOM 1629 N N . HIS A 1 205 ? -7.203 -18.919 -29.211 1.00 37.91 205 HIS A N 1
ATOM 1630 C CA . HIS A 1 205 ? -5.827 -18.939 -28.687 1.00 37.91 205 HIS A CA 1
ATOM 1631 C C . HIS A 1 205 ? -5.669 -19.256 -27.193 1.00 37.91 205 HIS A C 1
ATOM 1633 O O . HIS A 1 205 ? -4.586 -19.659 -26.767 1.00 37.91 205 HIS A O 1
ATOM 1639 N N . SER A 1 206 ? -6.736 -19.186 -26.393 1.00 42.19 206 SER A N 1
ATOM 1640 C CA . SER A 1 206 ? -6.654 -19.389 -24.936 1.00 42.19 206 SER A CA 1
ATOM 1641 C C . SER A 1 206 ? -6.279 -20.820 -24.517 1.00 42.19 206 SER A C 1
ATOM 1643 O O . SER A 1 206 ? -5.817 -21.029 -23.399 1.00 42.19 206 SER A O 1
ATOM 1645 N N . LYS A 1 207 ? -6.447 -21.823 -25.392 1.00 40.34 207 LYS A N 1
ATOM 1646 C CA . LYS A 1 207 ? -6.106 -23.224 -25.073 1.00 40.34 207 LYS A CA 1
ATOM 1647 C C . LYS A 1 207 ? -4.625 -23.557 -25.273 1.00 40.34 207 LYS A C 1
ATOM 1649 O O . LYS A 1 207 ? -4.120 -24.466 -24.620 1.00 40.34 207 LYS A O 1
ATOM 1654 N N . GLU A 1 208 ? -3.919 -22.834 -26.139 1.00 39.50 208 GLU A N 1
ATOM 1655 C CA . GLU A 1 208 ? -2.548 -23.198 -26.516 1.00 39.50 208 GLU A CA 1
ATOM 1656 C C . GLU A 1 208 ? -1.508 -22.727 -25.485 1.00 39.50 208 GLU A C 1
ATOM 1658 O O . GLU A 1 208 ? -0.553 -23.448 -25.196 1.00 39.50 208 GLU A O 1
ATOM 1663 N N . LEU A 1 209 ? -1.732 -21.568 -24.852 1.00 41.25 209 LEU A N 1
ATOM 1664 C CA . LEU A 1 209 ? -0.859 -21.053 -23.789 1.00 41.25 209 LEU A CA 1
ATOM 1665 C C . LEU A 1 209 ? -0.994 -21.837 -22.474 1.00 41.25 209 LEU A C 1
ATOM 1667 O O . LEU A 1 209 ? 0.014 -22.128 -21.831 1.00 41.25 209 LEU A O 1
ATOM 1671 N N . LEU A 1 210 ? -2.210 -22.268 -22.118 1.00 42.94 210 LEU A N 1
ATOM 1672 C CA . LEU A 1 210 ? -2.433 -23.131 -20.950 1.00 42.94 210 LEU A CA 1
ATOM 1673 C C . LEU A 1 210 ? -1.786 -24.515 -21.130 1.00 42.94 210 LEU A C 1
ATOM 1675 O O . LEU A 1 210 ? -1.212 -25.057 -20.188 1.00 42.94 210 LEU A O 1
ATOM 1679 N N . SER A 1 211 ? -1.806 -25.064 -22.350 1.00 41.44 211 SER A N 1
ATOM 1680 C CA . SER A 1 211 ? -1.180 -26.358 -22.653 1.00 41.44 211 SER A CA 1
ATOM 1681 C C . SER A 1 211 ? 0.348 -26.325 -22.576 1.00 41.44 211 SER A C 1
ATOM 1683 O O . SER A 1 211 ? 0.949 -27.337 -22.216 1.00 41.44 211 SER A O 1
ATOM 1685 N N . LYS A 1 212 ? 0.989 -25.201 -22.921 1.00 43.28 212 LYS A N 1
ATOM 1686 C CA . LYS A 1 212 ? 2.457 -25.080 -22.877 1.00 43.28 212 LYS A CA 1
ATOM 1687 C C . LYS A 1 212 ? 2.983 -24.931 -21.446 1.00 43.28 212 LYS A C 1
ATOM 1689 O O . LYS A 1 212 ? 4.045 -25.468 -21.150 1.00 43.28 212 LYS A O 1
ATOM 1694 N N . LYS A 1 213 ? 2.219 -24.302 -20.540 1.00 45.19 213 LYS A N 1
ATOM 1695 C CA . LYS A 1 213 ? 2.623 -24.130 -19.131 1.00 45.19 213 LYS A CA 1
ATOM 1696 C C . LYS A 1 213 ? 2.547 -25.438 -18.324 1.00 45.19 213 LYS A C 1
ATOM 1698 O O . LYS A 1 213 ? 3.422 -25.685 -17.507 1.00 45.19 213 LYS A O 1
ATOM 1703 N N . ILE A 1 214 ? 1.588 -26.323 -18.629 1.00 42.78 214 ILE A N 1
ATOM 1704 C CA . ILE A 1 214 ? 1.473 -27.654 -17.990 1.00 42.78 214 ILE A CA 1
ATOM 1705 C C . ILE A 1 214 ? 2.621 -28.597 -18.402 1.00 42.78 214 ILE A C 1
ATOM 1707 O O . ILE A 1 214 ? 2.992 -29.482 -17.640 1.00 42.78 214 ILE A O 1
ATOM 1711 N N . GLN A 1 215 ? 3.212 -28.414 -19.588 1.00 40.41 215 GLN A N 1
ATOM 1712 C CA . GLN A 1 215 ? 4.323 -29.256 -20.055 1.00 40.41 215 GLN A CA 1
ATOM 1713 C C . GLN A 1 215 ? 5.700 -28.823 -19.523 1.00 40.41 215 GLN A C 1
ATOM 1715 O O . GLN A 1 215 ? 6.646 -29.597 -19.635 1.00 40.41 215 GLN A O 1
ATOM 1720 N N . GLN A 1 216 ? 5.826 -27.614 -18.959 1.00 44.12 216 GLN A N 1
ATOM 1721 C CA . GLN A 1 216 ? 7.085 -27.095 -18.400 1.00 44.12 216 GLN A CA 1
ATOM 1722 C C . GLN A 1 216 ? 7.163 -27.154 -16.871 1.00 44.12 216 GLN A C 1
ATOM 1724 O O . GLN A 1 216 ? 8.253 -27.021 -16.326 1.00 44.12 216 GLN A O 1
ATOM 1729 N N . THR A 1 217 ? 6.050 -27.390 -16.172 1.00 35.28 217 THR A N 1
ATOM 1730 C CA . THR A 1 217 ? 6.085 -27.768 -14.756 1.00 35.28 217 THR A CA 1
ATOM 1731 C C . THR A 1 217 ? 6.444 -29.243 -14.644 1.00 35.28 217 THR A C 1
ATOM 1733 O O . THR A 1 217 ? 5.621 -30.113 -14.927 1.00 35.28 217 THR A O 1
ATOM 1736 N N . ASP A 1 218 ? 7.696 -29.481 -14.275 1.00 35.84 218 ASP A N 1
ATOM 1737 C CA . ASP A 1 218 ? 8.303 -30.745 -13.878 1.00 35.84 218 ASP A CA 1
ATOM 1738 C C . ASP A 1 218 ? 7.317 -31.851 -13.466 1.00 35.84 218 ASP A C 1
ATOM 1740 O O . ASP A 1 218 ? 6.744 -31.870 -12.376 1.00 35.84 218 ASP A O 1
ATOM 1744 N N . THR A 1 219 ? 7.221 -32.867 -14.320 1.00 41.19 219 THR A N 1
ATOM 1745 C CA . THR A 1 219 ? 6.611 -34.170 -14.030 1.00 41.19 219 THR A CA 1
ATOM 1746 C C . THR A 1 219 ? 7.451 -35.021 -13.060 1.00 41.19 219 THR A C 1
ATOM 1748 O O . THR A 1 219 ? 7.314 -36.238 -13.051 1.00 41.19 219 THR A O 1
ATOM 1751 N N . SER A 1 220 ? 8.333 -34.425 -12.252 1.00 41.28 220 SER A N 1
ATOM 1752 C CA . SER A 1 220 ? 9.210 -35.145 -11.316 1.00 41.28 220 SER A CA 1
ATOM 1753 C C . SER A 1 220 ? 8.710 -35.146 -9.864 1.00 41.28 220 SER A C 1
ATOM 1755 O O . SER A 1 220 ? 9.091 -36.034 -9.109 1.00 41.28 220 SER A O 1
ATOM 1757 N N . LEU A 1 221 ? 7.804 -34.237 -9.473 1.00 41.50 221 LEU A N 1
ATOM 1758 C CA . LEU A 1 221 ? 7.277 -34.169 -8.095 1.00 41.50 221 LEU A CA 1
ATOM 1759 C C . LEU A 1 221 ? 6.038 -35.046 -7.837 1.00 41.50 221 LEU A C 1
ATOM 1761 O O . LEU A 1 221 ? 5.669 -35.270 -6.685 1.00 41.50 221 LEU A O 1
ATOM 1765 N N . LEU A 1 222 ? 5.393 -35.573 -8.883 1.00 40.78 222 LEU A N 1
ATOM 1766 C CA . LEU A 1 222 ? 4.208 -36.431 -8.734 1.00 40.78 222 LEU A CA 1
ATOM 1767 C C . LEU A 1 222 ? 4.547 -37.913 -8.499 1.00 40.78 222 LEU A C 1
ATOM 1769 O O . LEU A 1 222 ? 3.733 -38.623 -7.909 1.00 40.78 222 LEU A O 1
ATOM 1773 N N . ASP A 1 223 ? 5.746 -38.371 -8.868 1.00 35.28 223 ASP A N 1
ATOM 1774 C CA . ASP A 1 223 ? 6.145 -39.775 -8.682 1.00 35.28 223 ASP A CA 1
ATOM 1775 C C . ASP A 1 223 ? 6.651 -40.079 -7.255 1.00 35.28 223 ASP A C 1
ATOM 1777 O O . ASP A 1 223 ? 6.528 -41.213 -6.782 1.00 35.28 223 ASP A O 1
ATOM 1781 N N . GLU A 1 224 ? 7.125 -39.077 -6.504 1.00 36.38 224 GLU A N 1
ATOM 1782 C CA . GLU A 1 224 ? 7.593 -39.273 -5.119 1.00 36.38 224 GLU A CA 1
ATOM 1783 C C . GLU A 1 224 ? 6.450 -39.393 -4.093 1.00 36.38 224 GLU A C 1
ATOM 1785 O O . GLU A 1 224 ? 6.589 -40.085 -3.079 1.00 36.38 224 GLU A O 1
ATOM 1790 N N . LEU A 1 225 ? 5.274 -38.823 -4.378 1.00 39.22 225 LEU A N 1
ATOM 1791 C CA . LEU A 1 225 ? 4.099 -38.930 -3.500 1.00 39.22 225 LEU A CA 1
ATOM 1792 C C . LEU A 1 225 ? 3.337 -40.257 -3.662 1.00 39.22 225 LEU A C 1
ATOM 1794 O O . LEU A 1 225 ? 2.629 -40.676 -2.746 1.00 39.22 225 LEU A O 1
ATOM 1798 N N . VAL A 1 226 ? 3.517 -40.968 -4.781 1.00 41.34 226 VAL A N 1
ATOM 1799 C CA . VAL A 1 226 ? 2.866 -42.270 -5.029 1.00 41.34 226 VAL A CA 1
ATOM 1800 C C . VAL A 1 226 ? 3.639 -43.431 -4.378 1.00 41.34 226 VAL A C 1
ATOM 1802 O O . VAL A 1 226 ? 3.049 -44.459 -4.035 1.00 41.34 226 VAL A O 1
ATOM 1805 N N . SER A 1 227 ? 4.938 -43.261 -4.114 1.00 39.94 227 SER A N 1
ATOM 1806 C CA . SER A 1 227 ? 5.779 -44.259 -3.431 1.00 39.94 227 SER A CA 1
ATOM 1807 C C . SER A 1 227 ? 5.529 -44.327 -1.914 1.00 39.94 227 SER A C 1
ATOM 1809 O O . SER A 1 227 ? 5.532 -45.413 -1.329 1.00 39.94 227 SER A O 1
ATOM 1811 N N . ASN A 1 228 ? 5.242 -43.191 -1.268 1.00 36.53 228 ASN A N 1
ATOM 1812 C CA . ASN A 1 228 ? 5.171 -43.102 0.198 1.00 36.53 228 ASN A CA 1
ATOM 1813 C C . ASN A 1 228 ? 3.783 -43.403 0.804 1.00 36.53 228 ASN A C 1
ATOM 1815 O O . ASN A 1 228 ? 3.620 -43.386 2.021 1.00 36.53 228 ASN A O 1
ATOM 1819 N N . GLY A 1 229 ? 2.788 -43.762 -0.015 1.00 35.47 229 GLY A N 1
ATOM 1820 C CA . GLY A 1 229 ? 1.412 -44.051 0.420 1.00 35.47 229 GLY A CA 1
ATOM 1821 C C . GLY A 1 229 ? 1.103 -45.504 0.820 1.00 35.47 229 GLY A C 1
ATOM 1822 O O . GLY A 1 229 ? -0.071 -45.857 0.916 1.00 35.47 229 GLY A O 1
ATOM 1823 N N . LYS A 1 230 ? 2.099 -46.384 1.015 1.00 37.66 230 LYS A N 1
ATOM 1824 C CA . LYS A 1 230 ? 1.864 -47.836 1.210 1.00 37.66 230 LYS A CA 1
ATOM 1825 C C . LYS A 1 230 ? 1.961 -48.391 2.638 1.00 37.66 230 LYS A C 1
ATOM 1827 O O . LYS A 1 230 ? 1.846 -49.602 2.801 1.00 37.66 230 LYS A O 1
ATOM 1832 N N . TYR A 1 231 ? 2.053 -47.562 3.677 1.00 36.97 231 TYR A N 1
ATOM 1833 C CA . TYR A 1 231 ? 2.061 -48.052 5.066 1.00 36.97 231 TYR A CA 1
ATOM 1834 C C . TYR A 1 231 ? 1.113 -47.278 5.989 1.00 36.97 231 TYR A C 1
ATOM 1836 O O . TYR A 1 231 ? 1.563 -46.611 6.908 1.00 36.97 231 TYR A O 1
ATOM 1844 N N . ALA A 1 232 ? -0.201 -47.377 5.766 1.00 34.69 232 ALA A N 1
ATOM 1845 C CA . ALA A 1 232 ? -1.210 -47.101 6.803 1.00 34.69 232 ALA A CA 1
ATOM 1846 C C . ALA A 1 232 ? -2.602 -47.639 6.417 1.00 34.69 232 ALA A C 1
ATOM 1848 O O . ALA A 1 232 ? -3.617 -46.973 6.582 1.00 34.69 232 ALA A O 1
ATOM 1849 N N . ALA A 1 233 ? -2.675 -48.855 5.885 1.00 39.22 233 ALA A N 1
ATOM 1850 C CA . ALA A 1 233 ? -3.918 -49.616 5.875 1.00 39.22 233 ALA A CA 1
ATOM 1851 C C . ALA A 1 233 ? -3.602 -50.936 6.564 1.00 39.22 233 ALA A C 1
ATOM 1853 O O . ALA A 1 233 ? -2.840 -51.718 6.005 1.00 39.22 233 ALA A O 1
ATOM 1854 N N . ASN A 1 234 ? -4.062 -51.083 7.812 1.00 32.97 234 ASN A N 1
ATOM 1855 C CA . ASN A 1 234 ? -4.462 -52.326 8.487 1.00 32.97 234 ASN A CA 1
ATOM 1856 C C . ASN A 1 234 ? -4.481 -52.102 10.008 1.00 32.97 234 ASN A C 1
ATOM 1858 O O . ASN A 1 234 ? -3.446 -52.227 10.658 1.00 32.97 234 ASN A O 1
ATOM 1862 N N . SER A 1 235 ? -5.655 -51.788 10.564 1.00 32.94 235 SER A N 1
ATOM 1863 C CA . SER A 1 235 ? -6.245 -52.443 11.753 1.00 32.94 235 SER A CA 1
ATOM 1864 C C . SER A 1 235 ? -7.508 -51.668 12.169 1.00 32.94 235 SER A C 1
ATOM 1866 O O . SER A 1 235 ? -7.408 -50.556 12.668 1.00 32.94 235 SER A O 1
ATOM 1868 N N . THR A 1 236 ? -8.684 -52.056 11.673 1.00 36.59 236 THR A N 1
ATOM 1869 C CA . THR A 1 236 ? -9.695 -52.907 12.347 1.00 36.59 236 THR A CA 1
ATOM 1870 C C . THR A 1 236 ? -10.656 -52.098 13.234 1.00 36.59 236 THR A C 1
ATOM 1872 O O . THR A 1 236 ? -10.273 -51.545 14.258 1.00 36.59 236 THR A O 1
ATOM 1875 N N . GLN A 1 237 ? -11.922 -52.066 12.796 1.00 37.06 237 GLN A N 1
ATOM 1876 C CA . GLN A 1 237 ? -13.128 -51.754 13.574 1.00 37.06 237 GLN A CA 1
ATOM 1877 C C . GLN A 1 237 ? -13.209 -52.587 14.859 1.00 37.06 237 GLN A C 1
ATOM 1879 O O . GLN A 1 237 ? -12.847 -53.753 14.808 1.00 37.06 237 GLN A O 1
ATOM 1884 N N . THR A 1 238 ? -13.830 -52.060 15.917 1.00 34.72 238 THR A N 1
ATOM 1885 C CA . THR A 1 238 ? -14.997 -52.691 16.578 1.00 34.72 238 THR A CA 1
ATOM 1886 C C . THR A 1 238 ? -15.542 -51.781 17.679 1.00 34.72 238 THR A C 1
ATOM 1888 O O . THR A 1 238 ? -14.760 -51.332 18.508 1.00 34.72 238 THR A O 1
ATOM 1891 N N . GLU A 1 239 ? -16.864 -51.581 17.606 1.00 36.12 239 GLU A N 1
ATOM 1892 C CA . GLU A 1 239 ? -17.871 -51.253 18.645 1.00 36.12 239 GLU A CA 1
ATOM 1893 C C . GLU A 1 239 ? -17.604 -50.157 19.689 1.00 36.12 239 GLU A C 1
ATOM 1895 O O . GLU A 1 239 ? -16.735 -50.319 20.571 1.00 36.12 239 GLU A O 1
#

Radius of gyration: 25.39 Å; chains: 1; bounding box: 45×73×65 Å

Sequence (239 aa):
MIRTQGICCMDERKTSFTIPITEIPFVMRAIGFYPTEAEVENMINEIKYSRFCDTGEYTTEIDLDTFIQLYCNHRPFQGILYKDVESAFNILTNANVGNKDKCAELSNSHETTIQEKPTITMEELFLTLQNSGEAIGEAEMSEYMAILWGILPEGDRQEILEEIDPKKIEKELESRMSTPINAETFVSDILQMYVYGEDNLSAGHSKELLSKKIQQTDTSLLDELVSNGKYAANSTQTE

Foldseek 3Di:
DCVVQPPPHPDDDDDDQKDFLVCLQVVCVVVPHHDAPVVSVVLSVCQQCVCCVPPVHGDGIDGPVVSVVSSVVSDDPDDDDLVNLQVVLVVLLVVVVVVCVVPDPDDDDDDDDDPPFRKDFLVSVVVCVCVDDDHDDPVRVLVVQCCLQVVDPDDDPSPDPDDDDVVVSVVVSVVRRGDIDGSVCCCCVRVVHDDDDPPPPPPDDPVPVVVVVVVPPDPPVVVVVVVPPPPDDDDDDDD

pLDDT: mean 71.61, std 19.7, range [32.94, 93.31]

InterPro domains:
  IPR011992 EF-hand domain pair [SSF47473] (16-146)

Organism: NCBI:txid6186